Protein AF-A0A954HGF0-F1 (afdb_monomer_lite)

Secondary structure (DSSP, 8-state):
---GGG---S-S----S-HHHHHHHH--HHHHHHHHHHHTTEEEEEEEE--S-HHHHHHHHHHHHHHHHHHHTT--PPPPPSSTTS-PPS----EEEEEEEEE-TT-TTSHHHHHHHHTSSSSGGG--S-EEEEEETTTEEPPPEEGGG--HHHHHHHHHHHHSPP-TT-GGGS-SEEPP-S--HHHHTTGGG-HHHHHHTT-TT--PPPP-PPPP------------------------------------------------SSSSSSSS---

Structure (mmCIF, N/CA/C/O backbone):
data_AF-A0A954HGF0-F1
#
_entry.id   AF-A0A954HGF0-F1
#
loop_
_atom_site.group_PDB
_atom_site.id
_atom_site.type_symbol
_atom_site.label_atom_id
_atom_site.label_alt_id
_atom_site.label_comp_id
_atom_site.label_asym_id
_atom_site.label_entity_id
_atom_site.label_seq_id
_atom_site.pdbx_PDB_ins_code
_atom_site.Cartn_x
_atom_site.Cartn_y
_atom_site.Cartn_z
_atom_site.occupancy
_atom_site.B_iso_or_equiv
_atom_site.auth_seq_id
_atom_site.auth_comp_id
_atom_site.auth_asym_id
_atom_site.auth_atom_id
_atom_site.pdbx_PDB_model_num
ATOM 1 N N . GLN A 1 1 ? 4.296 -20.976 9.123 1.00 56.00 1 GLN A N 1
ATOM 2 C CA . GLN A 1 1 ? 5.127 -20.602 10.285 1.00 56.00 1 GLN A CA 1
ATOM 3 C C . GLN A 1 1 ? 6.212 -19.674 9.775 1.00 56.00 1 GLN A C 1
ATOM 5 O O . GLN A 1 1 ? 6.674 -19.898 8.659 1.00 56.00 1 GLN A O 1
ATOM 10 N N . PHE A 1 2 ? 6.559 -18.632 10.524 1.00 66.06 2 PHE A N 1
ATOM 11 C CA . PHE A 1 2 ? 7.706 -17.793 10.181 1.00 66.06 2 PHE A CA 1
ATOM 12 C C . PHE A 1 2 ? 9.022 -18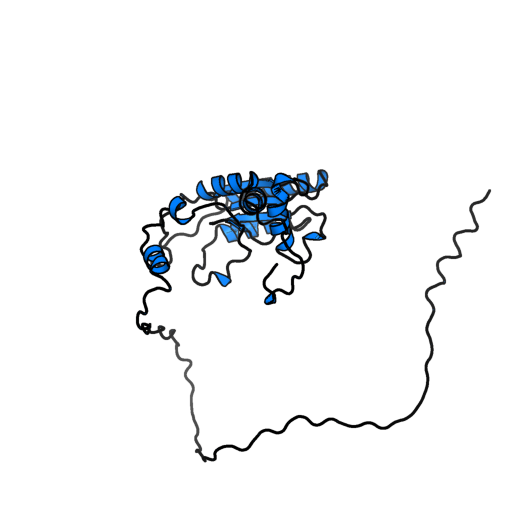.571 10.345 1.00 66.06 2 PHE A C 1
ATOM 14 O O . PHE A 1 2 ? 9.047 -19.565 11.077 1.00 66.06 2 PHE A O 1
ATOM 21 N N . PRO A 1 3 ? 10.112 -18.156 9.673 1.00 69.06 3 PRO A N 1
ATOM 22 C CA . PRO A 1 3 ? 11.444 -18.663 9.979 1.00 69.06 3 PRO A CA 1
ATOM 23 C C . PRO A 1 3 ? 11.750 -18.541 11.477 1.00 69.06 3 PRO A C 1
ATOM 25 O O . PRO A 1 3 ? 11.516 -17.491 12.068 1.00 69.06 3 PRO A O 1
ATOM 28 N N . GLU A 1 4 ? 12.310 -19.595 12.078 1.00 71.38 4 GLU A N 1
ATOM 29 C CA . GLU A 1 4 ? 12.608 -19.663 13.522 1.00 71.38 4 GLU A CA 1
ATOM 30 C C . GLU A 1 4 ? 13.475 -18.489 14.006 1.00 71.38 4 GLU A C 1
ATOM 32 O O . GLU A 1 4 ? 13.284 -17.987 15.109 1.00 71.38 4 GLU A O 1
ATOM 37 N N . ALA A 1 5 ? 14.363 -17.986 13.143 1.00 72.50 5 ALA A N 1
ATOM 38 C CA . ALA A 1 5 ? 15.218 -16.834 13.419 1.00 72.50 5 ALA A CA 1
ATOM 39 C C . ALA A 1 5 ? 14.450 -15.536 13.736 1.00 72.50 5 ALA A C 1
ATOM 41 O O . ALA A 1 5 ? 15.031 -14.633 14.331 1.00 72.50 5 ALA A O 1
ATOM 42 N N . LEU A 1 6 ? 13.174 -15.435 13.344 1.00 69.31 6 LEU A N 1
ATOM 43 C CA . LEU A 1 6 ? 12.332 -14.271 13.623 1.00 69.31 6 LEU A CA 1
ATOM 44 C C . LEU A 1 6 ? 11.617 -14.356 14.978 1.00 69.31 6 LEU A C 1
ATOM 46 O O . LEU A 1 6 ? 11.028 -13.370 15.389 1.00 69.31 6 LEU A O 1
ATOM 50 N N . GLY A 1 7 ? 11.626 -15.504 15.668 1.00 70.31 7 GLY A N 1
ATOM 51 C CA . GLY A 1 7 ? 10.976 -15.649 16.980 1.00 70.31 7 GLY A CA 1
ATOM 52 C C . GLY A 1 7 ? 9.439 -15.622 16.970 1.00 70.31 7 GLY A C 1
ATOM 53 O O . GLY A 1 7 ? 8.822 -15.734 18.025 1.00 70.31 7 GLY A O 1
ATOM 54 N N . ILE A 1 8 ? 8.801 -15.535 15.798 1.00 73.69 8 ILE A N 1
ATOM 55 C CA . ILE A 1 8 ? 7.340 -15.449 15.678 1.00 73.69 8 ILE A CA 1
ATOM 56 C C . ILE A 1 8 ? 6.718 -16.856 15.701 1.00 73.69 8 ILE A C 1
ATOM 58 O O . ILE A 1 8 ? 6.747 -17.597 14.713 1.00 73.69 8 ILE A O 1
ATOM 62 N N . GLU A 1 9 ? 6.094 -17.220 16.823 1.00 74.12 9 GLU A N 1
ATOM 63 C CA . GLU A 1 9 ? 5.490 -18.551 17.032 1.00 74.12 9 GLU A CA 1
ATOM 64 C C . GLU A 1 9 ? 4.080 -18.711 16.428 1.00 74.12 9 GLU A C 1
ATOM 66 O O . GLU A 1 9 ? 3.532 -19.816 16.375 1.00 74.12 9 GLU A O 1
ATOM 71 N N . ARG A 1 10 ? 3.466 -17.625 15.942 1.00 75.44 10 ARG A N 1
ATOM 72 C CA . ARG A 1 10 ? 2.088 -17.638 15.429 1.00 75.44 10 ARG A CA 1
ATOM 73 C C . ARG A 1 10 ? 2.031 -18.135 13.974 1.00 75.44 10 ARG A C 1
ATOM 75 O O . ARG A 1 10 ? 2.730 -17.596 13.113 1.00 75.44 10 ARG A O 1
ATOM 82 N N . PRO A 1 11 ? 1.185 -19.127 13.636 1.00 79.06 11 PRO A N 1
ATOM 83 C CA . PRO A 1 11 ? 0.960 -19.485 12.241 1.00 79.06 11 PRO A CA 1
ATOM 84 C C . PRO A 1 11 ? 0.158 -18.382 11.533 1.00 79.06 11 PRO A C 1
ATOM 86 O O . PRO A 1 11 ? -0.918 -18.019 11.993 1.00 79.06 11 PRO A O 1
ATOM 89 N N . ILE A 1 12 ? 0.656 -17.889 10.391 1.00 79.88 12 ILE A N 1
ATOM 90 C CA . ILE A 1 12 ? -0.087 -16.958 9.512 1.00 79.88 12 ILE A CA 1
ATOM 91 C C . ILE A 1 12 ? -1.344 -17.633 8.942 1.00 79.88 12 ILE A C 1
ATOM 93 O O . ILE A 1 12 ? -2.372 -16.996 8.751 1.00 79.88 12 ILE A O 1
ATOM 97 N N . TRP A 1 13 ? -1.260 -18.935 8.663 1.00 85.44 13 TRP A N 1
ATOM 98 C CA . TRP A 1 13 ? -2.362 -19.724 8.131 1.00 85.44 13 TRP A CA 1
ATOM 99 C C . TRP A 1 13 ? -2.188 -21.205 8.471 1.00 85.44 13 TRP A C 1
ATOM 101 O O . TRP A 1 13 ? -1.061 -21.701 8.576 1.00 85.44 13 TRP A O 1
ATOM 111 N N . HIS A 1 14 ? -3.309 -21.911 8.618 1.00 86.12 14 HIS A N 1
ATOM 112 C CA . HIS A 1 14 ? -3.372 -23.366 8.683 1.00 86.12 14 HIS A CA 1
ATOM 113 C C . HIS A 1 14 ? -4.658 -23.868 8.010 1.00 86.12 14 HIS A C 1
ATOM 115 O O . HIS A 1 14 ? -5.698 -23.215 8.070 1.00 86.12 14 HIS A O 1
ATOM 121 N N . GLY A 1 15 ? -4.614 -25.055 7.412 1.00 85.69 15 GLY A N 1
ATOM 122 C CA . GLY A 1 15 ? -5.763 -25.649 6.732 1.00 85.69 15 GLY A CA 1
ATOM 123 C C . GLY A 1 15 ? -5.427 -27.008 6.128 1.00 85.69 15 GLY A C 1
ATOM 124 O O . GLY A 1 15 ? -4.283 -27.462 6.199 1.00 85.69 15 GLY A O 1
ATOM 125 N N . ASN A 1 16 ? -6.430 -27.664 5.544 1.00 87.81 16 ASN A N 1
ATOM 126 C CA . ASN A 1 16 ? -6.202 -28.880 4.769 1.00 87.81 16 ASN A CA 1
ATOM 127 C C . ASN A 1 16 ? -5.397 -28.553 3.505 1.00 87.81 16 ASN A C 1
ATOM 129 O O . ASN A 1 16 ? -5.574 -27.494 2.902 1.00 87.81 16 ASN A O 1
ATOM 133 N N . LEU A 1 17 ? -4.547 -29.4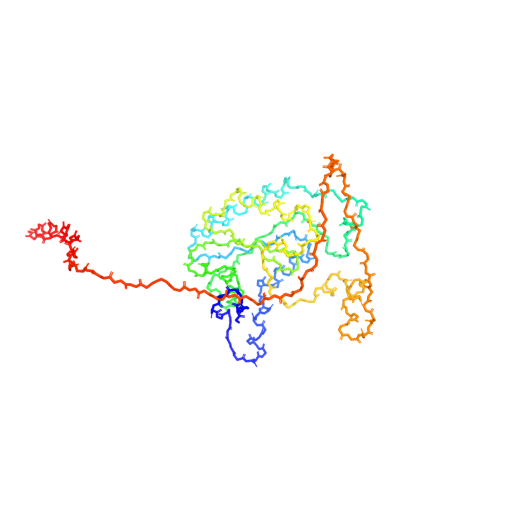89 3.083 1.00 88.88 17 LEU A N 1
ATOM 134 C CA . LEU A 1 17 ? -3.800 -29.390 1.832 1.00 88.88 17 LEU A CA 1
ATOM 135 C C . LEU A 1 17 ? -4.709 -29.755 0.645 1.00 88.88 17 LEU A C 1
ATOM 137 O O . LEU A 1 17 ? -4.600 -30.833 0.066 1.00 88.88 17 LEU A O 1
ATOM 141 N N . GLU A 1 18 ? -5.641 -28.860 0.335 1.00 91.25 18 GLU A N 1
ATOM 142 C CA . GLU A 1 18 ? -6.621 -28.973 -0.747 1.00 91.25 18 GLU A CA 1
ATOM 143 C C . GLU A 1 18 ? -6.531 -27.738 -1.659 1.00 91.25 18 GLU A C 1
ATOM 145 O O . GLU A 1 18 ? -6.069 -26.678 -1.239 1.00 91.25 18 GLU A O 1
ATOM 150 N N . GLU A 1 19 ? -6.969 -27.868 -2.913 1.00 88.25 19 GLU A N 1
ATOM 151 C CA . GLU A 1 19 ? -6.809 -26.827 -3.941 1.00 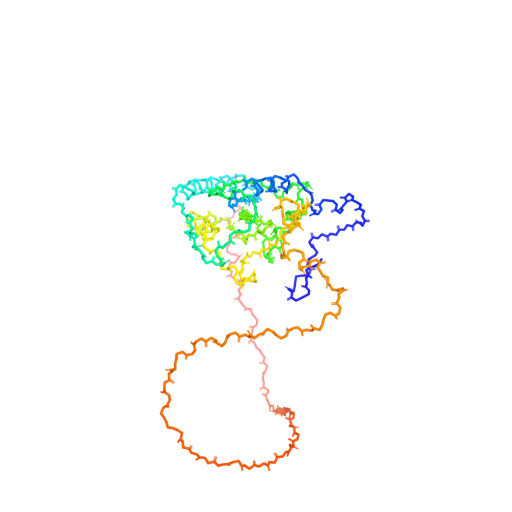88.25 19 GLU A CA 1
ATOM 152 C C . GLU A 1 19 ? -7.466 -25.494 -3.553 1.00 88.25 19 GLU A C 1
ATOM 154 O O . GLU A 1 19 ? -6.822 -24.450 -3.593 1.00 88.25 19 GLU A O 1
ATOM 159 N N . GLU A 1 20 ? -8.725 -25.529 -3.112 1.00 87.31 20 GLU A N 1
ATOM 160 C CA . GLU A 1 20 ? -9.480 -24.333 -2.718 1.00 87.31 20 GLU A CA 1
ATOM 161 C C . GLU A 1 20 ? -8.835 -23.586 -1.524 1.00 87.31 20 GLU A C 1
ATOM 163 O O . GLU A 1 20 ? -8.533 -22.397 -1.665 1.00 87.31 20 GLU A O 1
ATOM 168 N N . PRO A 1 21 ? -8.524 -24.241 -0.381 1.00 86.19 21 PRO A N 1
ATOM 169 C CA . PRO A 1 21 ? -7.792 -23.608 0.721 1.00 86.19 21 PRO A CA 1
ATOM 170 C C . PRO A 1 21 ? -6.392 -23.087 0.364 1.00 86.19 21 PRO A C 1
ATOM 172 O O . PRO A 1 21 ? -5.925 -22.141 0.993 1.00 86.19 21 PRO A O 1
ATOM 175 N N . LEU A 1 22 ? -5.703 -23.678 -0.615 1.00 87.88 22 LEU A N 1
ATOM 176 C CA . LEU A 1 22 ? -4.417 -23.154 -1.085 1.00 87.88 22 LEU A CA 1
ATOM 177 C C . LEU A 1 22 ? -4.596 -21.935 -1.989 1.00 87.88 22 LEU A C 1
ATOM 179 O O . LEU A 1 22 ? -3.821 -20.985 -1.889 1.00 87.88 22 LEU A O 1
ATOM 183 N N . ARG A 1 23 ? -5.629 -21.928 -2.839 1.00 89.94 23 ARG A N 1
ATOM 184 C CA . ARG A 1 23 ? -5.893 -20.822 -3.767 1.00 89.94 23 ARG A CA 1
ATOM 185 C C . ARG A 1 23 ? -6.102 -19.503 -3.024 1.00 89.94 23 ARG A C 1
ATOM 187 O O . ARG A 1 23 ? -5.535 -18.492 -3.424 1.00 89.94 23 ARG A O 1
ATOM 194 N N . ILE A 1 24 ? -6.825 -19.515 -1.903 1.00 88.81 24 ILE A N 1
ATOM 195 C CA . ILE A 1 24 ? -7.089 -18.303 -1.102 1.00 88.81 24 ILE A CA 1
ATOM 196 C C . ILE A 1 24 ? -5.825 -17.651 -0.511 1.00 88.81 24 ILE A C 1
ATOM 198 O O . ILE A 1 24 ? -5.864 -16.491 -0.110 1.00 88.81 24 ILE A O 1
ATOM 202 N N . LEU A 1 25 ? -4.693 -18.365 -0.443 1.00 89.44 25 LEU A N 1
ATOM 203 C CA . LEU A 1 25 ? -3.433 -17.805 0.064 1.00 89.44 25 LEU A CA 1
ATOM 204 C C . LEU A 1 25 ? -2.813 -16.794 -0.900 1.00 89.44 25 LEU A C 1
ATOM 206 O O . LEU A 1 25 ? -2.173 -15.833 -0.467 1.00 89.44 25 LEU A O 1
ATOM 210 N N . VAL A 1 26 ? -2.993 -17.029 -2.198 1.00 91.38 26 VAL A N 1
ATOM 211 C CA . VAL A 1 26 ? -2.328 -16.294 -3.283 1.00 91.38 26 VAL A CA 1
ATOM 212 C C . VAL A 1 26 ? -3.309 -15.512 -4.153 1.00 91.38 26 VAL A C 1
ATOM 214 O O . VAL A 1 26 ? -2.898 -14.593 -4.859 1.00 91.38 26 VAL A O 1
ATOM 217 N N . HIS A 1 27 ? -4.602 -15.831 -4.069 1.00 91.50 27 HIS A N 1
ATOM 218 C CA . HIS A 1 27 ? -5.653 -15.242 -4.885 1.00 91.50 27 HIS A CA 1
ATOM 219 C C . HIS A 1 27 ? -6.759 -14.641 -4.015 1.00 91.50 27 HIS A C 1
ATOM 221 O O . HIS A 1 27 ? -7.362 -15.320 -3.186 1.00 91.50 27 HIS A O 1
ATOM 227 N N . SER A 1 28 ? -7.083 -13.378 -4.281 1.00 94.31 28 SER A N 1
ATOM 228 C CA . SER A 1 28 ? -8.251 -12.675 -3.749 1.00 94.31 28 SER A CA 1
ATOM 229 C C . SER A 1 28 ? -8.614 -11.496 -4.660 1.00 94.31 28 SER A C 1
ATOM 231 O O . SER A 1 28 ? -7.833 -11.160 -5.558 1.00 94.31 28 SER A O 1
ATOM 233 N N . ASP A 1 29 ? -9.785 -10.884 -4.480 1.00 95.81 29 ASP A N 1
ATOM 234 C CA . ASP A 1 29 ? -10.193 -9.755 -5.327 1.00 95.81 29 ASP A CA 1
ATOM 235 C C . ASP A 1 29 ? -9.295 -8.538 -5.091 1.00 95.81 29 ASP A C 1
ATOM 237 O O . ASP A 1 29 ? -8.894 -7.877 -6.051 1.00 95.81 29 ASP A O 1
ATOM 241 N N . VAL A 1 30 ? -8.882 -8.300 -3.842 1.00 97.12 30 VAL A N 1
ATOM 242 C CA . VAL A 1 30 ? -7.926 -7.231 -3.522 1.00 97.12 30 VAL A CA 1
ATOM 243 C C . VAL A 1 30 ? -6.560 -7.495 -4.154 1.00 97.12 30 VAL A C 1
ATOM 245 O O . VAL A 1 30 ? -5.961 -6.571 -4.700 1.00 97.12 30 VAL A O 1
ATOM 248 N N . ARG A 1 31 ? -6.060 -8.740 -4.150 1.00 96.31 31 ARG A N 1
ATOM 249 C CA . ARG A 1 31 ? -4.790 -9.077 -4.825 1.00 96.31 31 ARG A CA 1
ATOM 250 C C . ARG A 1 31 ? -4.883 -8.926 -6.343 1.00 96.31 31 ARG A C 1
ATOM 252 O O . ARG A 1 31 ? -3.933 -8.448 -6.954 1.00 96.31 31 ARG A O 1
ATOM 259 N N . ARG A 1 32 ? -6.010 -9.296 -6.954 1.00 96.44 32 ARG A N 1
ATOM 260 C CA . ARG A 1 32 ? -6.230 -9.109 -8.397 1.00 96.44 32 ARG A CA 1
ATOM 261 C C . ARG A 1 32 ? -6.195 -7.628 -8.771 1.00 96.44 32 ARG A C 1
ATOM 263 O O . ARG A 1 32 ? -5.495 -7.257 -9.705 1.00 96.44 32 ARG A O 1
ATOM 270 N N . GLU A 1 33 ? -6.890 -6.795 -8.006 1.00 98.06 33 GLU A N 1
ATOM 271 C CA . GLU A 1 33 ? -6.916 -5.346 -8.211 1.00 98.06 33 GLU A CA 1
ATOM 272 C C . GLU A 1 33 ? -5.543 -4.700 -7.955 1.00 98.06 33 GLU A C 1
ATOM 274 O O . GLU A 1 33 ? -5.109 -3.836 -8.715 1.00 98.06 33 GLU A O 1
ATOM 279 N N . LEU A 1 34 ? -4.816 -5.146 -6.922 1.00 97.69 34 LEU A N 1
ATOM 280 C CA . LEU A 1 34 ? -3.428 -4.739 -6.685 1.00 97.69 34 LEU A CA 1
ATOM 281 C C . LEU A 1 34 ? -2.546 -5.054 -7.895 1.00 97.69 34 LEU A C 1
ATOM 283 O O . LEU A 1 34 ? -1.821 -4.180 -8.364 1.00 97.69 34 LEU A O 1
ATOM 287 N N . LEU A 1 35 ? -2.613 -6.286 -8.404 1.00 96.06 35 LEU A N 1
ATOM 288 C CA . LEU A 1 35 ? -1.831 -6.717 -9.559 1.00 96.06 35 LEU A CA 1
ATOM 289 C C . LEU A 1 35 ? -2.152 -5.871 -10.796 1.00 96.06 35 LEU A C 1
ATOM 291 O O . LEU A 1 35 ? -1.238 -5.370 -11.447 1.00 96.06 35 LEU A O 1
ATOM 295 N N . GLU A 1 36 ? -3.435 -5.665 -11.091 1.00 96.31 36 GLU A N 1
ATOM 296 C CA . GLU A 1 36 ? -3.887 -4.853 -12.224 1.00 96.31 36 GLU A CA 1
ATOM 297 C C . GLU A 1 36 ? -3.299 -3.438 -12.165 1.00 96.31 36 GLU A C 1
ATOM 299 O O . GLU A 1 36 ? -2.638 -2.997 -13.101 1.00 96.31 36 GLU A O 1
ATOM 304 N N . ARG A 1 37 ? -3.425 -2.755 -11.026 1.00 97.44 37 ARG A N 1
ATOM 305 C CA . ARG A 1 37 ? -2.925 -1.381 -10.864 1.00 97.44 37 ARG A CA 1
ATOM 306 C C . ARG A 1 37 ? -1.401 -1.270 -10.874 1.00 97.44 37 ARG A C 1
ATOM 308 O O . ARG A 1 37 ? -0.862 -0.308 -11.418 1.00 97.44 37 ARG A O 1
ATOM 315 N N . LEU A 1 38 ? -0.697 -2.238 -10.283 1.00 95.12 38 LEU A N 1
ATOM 316 C CA . LEU A 1 38 ? 0.770 -2.277 -10.304 1.00 95.12 38 LEU A CA 1
ATOM 317 C C . LEU A 1 38 ? 1.293 -2.490 -11.730 1.00 95.12 38 LEU A C 1
ATOM 319 O O . LEU A 1 38 ? 2.235 -1.825 -12.155 1.00 95.12 38 LEU A O 1
ATOM 323 N N . THR A 1 39 ? 0.662 -3.388 -12.486 1.00 93.62 39 THR A N 1
ATOM 324 C CA . THR A 1 39 ? 1.042 -3.681 -13.879 1.00 93.62 39 THR A CA 1
ATOM 325 C C . THR A 1 39 ? 0.597 -2.607 -14.870 1.00 93.62 39 THR A C 1
ATOM 327 O O . THR A 1 39 ? 1.208 -2.465 -15.924 1.00 93.62 39 THR A O 1
ATOM 330 N N . ASP A 1 40 ? -0.381 -1.778 -14.509 1.00 94.25 40 ASP A N 1
ATOM 331 C CA . ASP A 1 40 ? -0.715 -0.545 -15.230 1.00 94.25 40 ASP A CA 1
ATOM 332 C C . ASP A 1 40 ? 0.351 0.561 -15.041 1.00 94.25 40 ASP A C 1
ATOM 334 O O . ASP A 1 40 ? 0.350 1.568 -15.746 1.00 94.25 40 ASP A O 1
ATOM 338 N N . GLY A 1 41 ? 1.320 0.370 -14.140 1.00 91.12 41 GLY A N 1
ATOM 339 C CA . GLY A 1 41 ? 2.465 1.268 -13.967 1.00 91.12 41 GLY A CA 1
ATOM 340 C C . GLY A 1 41 ? 2.288 2.330 -12.883 1.00 91.12 41 GLY A C 1
ATOM 341 O O . GLY A 1 41 ? 3.039 3.307 -12.857 1.00 91.12 41 GLY A O 1
ATOM 342 N N . GLN A 1 42 ? 1.323 2.165 -11.975 1.00 94.81 42 GLN A N 1
ATOM 343 C CA . GLN A 1 42 ? 1.223 3.024 -10.793 1.00 94.81 42 GLN A CA 1
ATOM 344 C C . GLN A 1 42 ? 2.454 2.846 -9.895 1.00 94.81 42 GLN A C 1
ATOM 346 O O . GLN A 1 42 ? 2.930 1.728 -9.692 1.00 94.81 42 GLN A O 1
ATOM 351 N N . THR A 1 43 ? 2.951 3.942 -9.315 1.00 93.44 43 THR A N 1
ATOM 352 C CA . THR A 1 43 ? 4.126 3.902 -8.425 1.00 93.44 43 THR A CA 1
ATOM 353 C C . THR A 1 43 ? 3.839 3.073 -7.175 1.00 93.44 43 THR A C 1
ATOM 355 O O . THR A 1 43 ? 4.677 2.279 -6.746 1.00 93.44 43 THR A O 1
ATOM 358 N N . ALA A 1 44 ? 2.651 3.243 -6.590 1.00 96.44 44 ALA A N 1
ATOM 359 C CA . ALA A 1 44 ? 2.205 2.437 -5.461 1.00 96.44 44 ALA A CA 1
ATOM 360 C C . ALA A 1 44 ? 0.682 2.426 -5.321 1.00 96.44 44 ALA A C 1
ATOM 362 O O . ALA A 1 44 ? 0.003 3.428 -5.546 1.00 96.44 44 ALA A O 1
ATOM 363 N N . VAL A 1 45 ? 0.160 1.302 -4.843 1.00 98.44 45 VAL A N 1
ATOM 364 C CA . VAL A 1 45 ? -1.227 1.158 -4.407 1.00 98.44 45 VAL A CA 1
ATOM 365 C C . VAL A 1 45 ? -1.248 1.115 -2.884 1.00 98.44 45 VAL A C 1
ATOM 367 O O . VAL A 1 45 ? -0.600 0.276 -2.265 1.00 98.44 45 VAL A O 1
ATOM 370 N N . TRP A 1 46 ? -1.982 2.028 -2.265 1.00 98.69 46 TRP A N 1
ATOM 371 C CA . TRP A 1 46 ? -2.043 2.206 -0.821 1.00 98.69 46 TRP A CA 1
ATOM 372 C C . TRP A 1 46 ? -3.236 1.434 -0.263 1.00 98.69 46 TRP A C 1
ATOM 374 O O . TRP A 1 46 ? -4.391 1.826 -0.438 1.00 98.69 46 TRP A O 1
ATOM 384 N N . VAL A 1 47 ? -2.961 0.313 0.398 1.00 98.81 47 VAL A N 1
ATOM 385 C CA . VAL A 1 47 ? -3.988 -0.520 1.029 1.00 98.81 47 VAL A CA 1
ATOM 386 C C . VAL A 1 47 ? -4.313 0.054 2.403 1.00 98.81 47 VAL A C 1
ATOM 388 O O . VAL A 1 47 ? -3.488 -0.013 3.311 1.00 98.81 47 VAL A O 1
ATOM 391 N N . LEU A 1 48 ? -5.515 0.605 2.559 1.00 98.81 48 LEU A N 1
ATOM 392 C CA . LEU A 1 48 ? -6.083 1.011 3.841 1.00 98.81 48 LEU A CA 1
ATOM 393 C C . LEU A 1 48 ? -6.817 -0.186 4.455 1.00 98.81 48 LEU A C 1
ATOM 395 O O . LEU A 1 48 ? -7.945 -0.491 4.067 1.00 98.81 48 LEU A O 1
ATOM 399 N N . LEU A 1 49 ? -6.175 -0.856 5.408 1.00 98.81 49 LEU A N 1
ATOM 400 C CA . LEU A 1 49 ? -6.805 -1.844 6.275 1.00 98.81 49 LEU A CA 1
ATOM 401 C C . LEU A 1 49 ? -7.615 -1.120 7.353 1.00 98.81 49 LEU A C 1
ATOM 403 O O . LEU A 1 49 ? -7.067 -0.438 8.221 1.00 98.81 49 LEU A O 1
ATOM 407 N N . GLU A 1 50 ? -8.925 -1.293 7.291 1.00 98.62 50 GLU A N 1
ATOM 408 C CA . GLU A 1 50 ? -9.884 -0.655 8.185 1.00 98.62 50 GLU A CA 1
ATOM 409 C C . GLU A 1 50 ? -9.785 -1.202 9.619 1.00 98.62 50 GLU A C 1
ATOM 411 O O . GLU A 1 50 ? -9.434 -2.360 9.865 1.00 98.62 50 GLU A O 1
ATOM 416 N N . SER A 1 51 ? -10.092 -0.354 10.591 1.00 97.81 51 SER A N 1
ATOM 417 C CA . SER A 1 51 ? -10.143 -0.690 12.017 1.00 97.81 51 SER A CA 1
ATOM 418 C C . SER A 1 51 ? -11.466 -1.337 12.422 1.00 97.81 51 SER A C 1
ATOM 420 O O . SER A 1 51 ? -11.514 -2.074 13.407 1.00 97.81 51 SER A O 1
ATOM 422 N N . GLY A 1 52 ? -12.539 -1.066 11.669 1.00 96.44 52 GLY A N 1
ATOM 423 C CA . GLY A 1 52 ? -13.915 -1.372 12.062 1.00 96.44 52 GLY A CA 1
ATOM 424 C C . GLY A 1 52 ? -14.613 -0.206 12.775 1.00 96.44 52 GLY A C 1
ATOM 425 O O . GLY A 1 52 ? -15.818 -0.285 13.025 1.00 96.44 52 GLY A O 1
ATOM 426 N N . ASP A 1 53 ? -13.899 0.886 13.067 1.00 98.25 53 ASP A N 1
ATOM 427 C CA . ASP A 1 53 ? -14.474 2.171 13.461 1.00 98.25 53 ASP A CA 1
ATOM 428 C C . ASP A 1 53 ? -14.584 3.083 12.234 1.00 98.25 53 ASP A C 1
ATOM 430 O O . ASP A 1 53 ? -13.618 3.705 11.792 1.00 98.25 53 ASP A O 1
ATOM 434 N N . ALA A 1 54 ? -15.807 3.214 11.718 1.00 97.94 54 ALA A N 1
ATOM 435 C CA . ALA A 1 54 ? -16.083 3.988 10.513 1.00 97.94 54 ALA A CA 1
ATOM 436 C C . ALA A 1 54 ? -15.627 5.457 10.597 1.00 97.94 54 ALA A C 1
ATOM 438 O O . ALA A 1 54 ? -15.295 6.043 9.569 1.00 97.94 54 ALA A O 1
ATOM 439 N N . ALA A 1 55 ? -15.616 6.073 11.785 1.00 98.38 55 ALA A N 1
ATOM 440 C CA . ALA A 1 55 ? -15.181 7.460 11.922 1.00 98.38 55 ALA A CA 1
ATOM 441 C C . ALA A 1 55 ? -13.658 7.583 11.795 1.00 98.38 55 ALA A C 1
ATOM 443 O O . ALA A 1 55 ? -13.170 8.513 11.152 1.00 98.38 55 ALA A O 1
ATOM 444 N N . GLN A 1 56 ? -12.915 6.639 12.375 1.00 98.38 56 GLN A N 1
ATOM 445 C CA . GLN A 1 56 ? -11.457 6.591 12.252 1.00 98.38 56 GLN A CA 1
ATOM 446 C C . GLN A 1 56 ? -11.031 6.216 10.832 1.00 98.38 56 GLN A C 1
ATOM 448 O O . GLN A 1 56 ? -10.151 6.862 10.264 1.00 98.38 56 GLN A O 1
ATOM 453 N N . ASP A 1 57 ? -11.702 5.232 10.235 1.00 98.69 57 ASP A N 1
ATOM 454 C CA . ASP A 1 57 ? -11.407 4.751 8.885 1.00 98.69 57 ASP A CA 1
ATOM 455 C C . ASP A 1 57 ? -11.637 5.847 7.836 1.00 98.69 57 ASP A C 1
ATOM 457 O O . ASP A 1 57 ? -10.815 6.041 6.940 1.00 98.69 57 ASP A O 1
ATOM 461 N N . GLU A 1 58 ? -12.711 6.630 7.975 1.00 98.69 58 GLU A N 1
ATOM 462 C CA . GLU A 1 58 ? -13.002 7.727 7.049 1.00 98.69 58 GLU A CA 1
ATOM 463 C C . GLU A 1 58 ? -12.064 8.928 7.249 1.00 98.69 58 GLU A C 1
ATOM 465 O O . GLU A 1 58 ? -11.662 9.578 6.280 1.00 98.69 58 GLU A O 1
ATOM 470 N N . ALA A 1 59 ? -11.651 9.206 8.491 1.00 98.62 59 ALA A N 1
ATOM 471 C CA . ALA A 1 59 ? -10.641 10.225 8.770 1.00 98.62 59 ALA A CA 1
ATOM 472 C C . ALA A 1 59 ? -9.270 9.842 8.177 1.00 98.62 59 ALA A C 1
ATOM 474 O O . ALA A 1 59 ? -8.598 10.685 7.571 1.00 98.62 59 ALA A O 1
ATOM 475 N N . ALA A 1 60 ? -8.879 8.570 8.298 1.00 98.81 60 ALA A N 1
ATOM 476 C CA . ALA A 1 60 ? -7.669 8.032 7.684 1.00 98.81 60 ALA A CA 1
ATOM 477 C C . ALA A 1 60 ? -7.738 8.104 6.153 1.00 98.81 60 ALA A C 1
ATOM 479 O O . ALA A 1 60 ? -6.801 8.595 5.524 1.00 98.81 60 ALA A O 1
ATOM 480 N N . LEU A 1 61 ? -8.861 7.689 5.556 1.00 98.81 61 LEU A N 1
ATOM 481 C CA . LEU A 1 61 ? -9.070 7.757 4.111 1.00 98.81 61 LEU A CA 1
ATOM 482 C C . LEU A 1 61 ? -9.001 9.191 3.584 1.00 98.81 61 LEU A C 1
ATOM 484 O O . LEU A 1 61 ? -8.361 9.425 2.561 1.00 98.81 61 LEU A O 1
ATOM 488 N N . THR A 1 62 ? -9.633 10.142 4.274 1.00 98.81 62 THR A N 1
ATOM 489 C CA . THR A 1 62 ? -9.608 11.562 3.888 1.00 98.81 62 THR A CA 1
ATOM 490 C C . THR A 1 62 ? -8.175 12.087 3.894 1.00 98.81 62 THR A C 1
ATOM 492 O O . THR A 1 62 ? -7.701 12.593 2.881 1.00 98.81 62 THR A O 1
ATOM 495 N N . THR A 1 63 ? -7.450 11.878 4.998 1.00 98.81 63 THR A N 1
ATOM 496 C CA . THR A 1 63 ? -6.048 12.308 5.134 1.00 98.81 63 THR A CA 1
ATOM 497 C C . THR A 1 63 ? -5.162 11.694 4.052 1.00 98.81 63 THR A C 1
ATOM 499 O O . THR A 1 63 ? -4.351 12.389 3.442 1.00 98.81 63 THR A O 1
ATOM 502 N N . LEU A 1 64 ? -5.336 10.395 3.794 1.00 98.81 64 LEU A N 1
ATOM 503 C CA . LEU A 1 64 ? -4.598 9.671 2.767 1.00 98.81 64 LEU A CA 1
ATOM 504 C C . LEU A 1 64 ? -4.898 10.209 1.366 1.00 98.81 64 LEU A C 1
ATOM 506 O O . LEU A 1 64 ? -3.979 10.458 0.595 1.00 98.81 64 LEU A O 1
ATOM 510 N N . THR A 1 65 ? -6.173 10.420 1.049 1.00 98.75 65 THR A N 1
ATOM 511 C CA . THR A 1 65 ? -6.615 10.906 -0.265 1.00 98.75 65 THR A CA 1
ATOM 512 C C . THR A 1 65 ? -6.081 12.306 -0.545 1.00 98.75 65 THR A C 1
ATOM 514 O O . THR A 1 65 ? -5.492 12.537 -1.602 1.00 98.75 65 THR A O 1
ATOM 517 N N . ASP A 1 66 ? -6.249 13.223 0.408 1.00 98.44 66 ASP A N 1
ATOM 518 C CA . ASP A 1 66 ? -5.840 14.618 0.256 1.00 98.44 66 ASP A CA 1
ATOM 519 C C . ASP A 1 66 ? -4.321 14.734 0.083 1.00 98.44 66 ASP A C 1
ATOM 521 O O . ASP A 1 66 ? -3.845 15.437 -0.815 1.00 98.44 66 ASP A O 1
ATOM 525 N N . GLU A 1 67 ? -3.546 14.009 0.898 1.00 98.44 67 GLU A N 1
ATOM 526 C CA . GLU A 1 67 ? -2.088 14.089 0.832 1.00 98.44 67 GLU A CA 1
ATOM 527 C C . GLU A 1 67 ? -1.517 13.391 -0.406 1.00 98.44 67 GLU A C 1
ATOM 529 O O . GLU A 1 67 ? -0.590 13.927 -1.014 1.00 98.44 67 GLU A O 1
ATOM 534 N N . LEU A 1 68 ? -2.057 12.239 -0.827 1.00 98.25 68 LEU A N 1
ATOM 535 C CA . LEU A 1 68 ? -1.604 11.581 -2.059 1.00 98.25 68 LEU A CA 1
ATOM 536 C C . LEU A 1 68 ? -1.879 12.453 -3.286 1.00 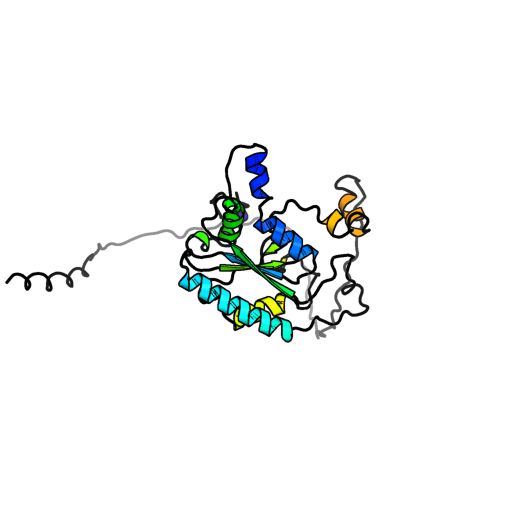98.25 68 LEU A C 1
ATOM 538 O O . LEU A 1 68 ? -1.002 12.585 -4.140 1.00 98.25 68 LEU A O 1
ATOM 542 N N . LEU A 1 69 ? -3.039 13.117 -3.343 1.00 97.50 69 LEU A N 1
ATOM 543 C CA . LEU A 1 69 ? -3.361 14.052 -4.421 1.00 97.50 69 LEU A CA 1
ATOM 544 C C . LEU A 1 69 ? -2.387 15.240 -4.449 1.00 97.50 69 LEU A C 1
ATOM 546 O O . LEU A 1 69 ? -1.869 15.593 -5.511 1.00 97.50 69 LEU A O 1
ATOM 550 N N . ALA A 1 70 ? -2.110 15.843 -3.290 1.00 96.75 70 ALA A N 1
ATOM 551 C CA . ALA A 1 70 ? -1.168 16.957 -3.177 1.00 96.75 70 ALA A CA 1
ATOM 552 C C . ALA A 1 70 ? 0.272 16.536 -3.520 1.00 96.75 70 ALA A C 1
ATOM 554 O O . ALA A 1 70 ? 0.995 17.250 -4.219 1.00 96.75 70 ALA A O 1
ATOM 555 N N . THR A 1 71 ? 0.684 15.360 -3.054 1.00 95.12 71 THR A N 1
ATOM 556 C CA . THR A 1 71 ? 2.035 14.832 -3.245 1.00 95.12 71 THR A CA 1
ATOM 557 C C . THR A 1 71 ? 2.278 14.429 -4.701 1.00 95.12 71 THR A C 1
ATOM 559 O O . THR A 1 71 ? 3.301 14.815 -5.263 1.00 95.12 71 THR A O 1
ATOM 562 N N . GLN A 1 72 ? 1.321 13.775 -5.369 1.00 94.62 72 GLN A N 1
ATOM 563 C CA . GLN A 1 72 ? 1.410 13.459 -6.806 1.00 94.62 72 GLN A CA 1
ATOM 564 C C . GLN A 1 72 ? 1.635 14.688 -7.682 1.00 94.62 72 GLN A C 1
ATOM 566 O O . GLN A 1 72 ? 2.349 14.608 -8.674 1.00 94.62 72 GLN A O 1
ATOM 571 N N . ALA A 1 73 ? 1.040 15.828 -7.326 1.00 94.19 73 ALA A N 1
ATOM 572 C CA . ALA A 1 73 ? 1.167 17.055 -8.105 1.00 94.19 73 ALA A CA 1
ATOM 573 C C . ALA A 1 73 ? 2.550 17.722 -7.993 1.00 94.19 73 ALA A C 1
ATOM 575 O O . ALA A 1 73 ? 2.836 18.649 -8.748 1.00 94.19 73 ALA A O 1
ATOM 576 N N . THR A 1 74 ? 3.375 17.306 -7.027 1.00 92.94 74 THR A N 1
ATOM 577 C CA . THR A 1 74 ? 4.653 17.965 -6.706 1.00 92.94 74 THR A CA 1
ATOM 578 C C . THR A 1 74 ? 5.862 17.041 -6.750 1.00 92.94 74 THR A C 1
ATOM 580 O O . THR A 1 74 ? 6.985 17.538 -6.768 1.00 92.94 74 THR A O 1
ATOM 583 N N . LEU A 1 75 ? 5.658 15.722 -6.749 1.00 92.44 75 LEU A N 1
ATOM 584 C CA . LEU A 1 75 ? 6.738 14.758 -6.909 1.00 92.44 75 LEU A CA 1
ATOM 585 C C . LEU A 1 75 ? 7.295 14.798 -8.330 1.00 92.44 75 LEU A C 1
ATOM 587 O O . LEU A 1 75 ? 6.553 14.834 -9.309 1.00 92.44 75 LEU A O 1
ATOM 591 N N . GLU A 1 76 ? 8.615 14.712 -8.417 1.00 87.19 76 GLU A N 1
ATOM 592 C CA . GLU A 1 76 ? 9.354 14.579 -9.664 1.00 87.19 76 GLU A CA 1
ATOM 593 C C . GLU A 1 76 ? 10.162 13.285 -9.606 1.00 87.19 76 GLU A C 1
ATOM 595 O O . GLU A 1 76 ? 10.703 12.927 -8.555 1.00 87.19 76 GLU A O 1
ATOM 600 N N . LEU A 1 77 ? 10.216 12.570 -10.730 1.00 84.75 77 LEU A N 1
ATOM 601 C CA . LEU A 1 77 ? 11.070 11.396 -10.838 1.00 84.75 77 LEU A CA 1
ATOM 602 C C . LEU A 1 77 ? 12.537 11.840 -10.916 1.00 84.75 77 LEU A C 1
ATOM 604 O O . LEU A 1 77 ? 12.828 12.872 -11.528 1.00 84.75 77 LEU A O 1
ATOM 608 N N . PRO A 1 78 ? 13.466 11.058 -10.347 1.00 81.19 78 PRO A N 1
ATOM 609 C CA . PRO A 1 78 ? 14.887 11.243 -10.583 1.00 81.19 78 PRO A CA 1
ATOM 610 C C . PRO A 1 78 ? 15.202 11.226 -12.082 1.00 81.19 78 PRO A C 1
ATOM 612 O O . PRO A 1 78 ? 14.621 10.447 -12.840 1.00 81.19 78 PRO A O 1
ATOM 615 N N . GLU A 1 79 ? 16.147 12.062 -12.504 1.00 81.94 79 GLU A N 1
ATOM 616 C CA . GLU A 1 79 ? 16.682 11.992 -13.861 1.00 81.94 79 GLU A CA 1
ATOM 617 C C . GLU A 1 79 ? 17.465 10.685 -14.035 1.00 81.94 79 GLU A C 1
ATOM 619 O O . GLU A 1 79 ? 18.341 10.370 -13.230 1.00 81.94 79 GLU A O 1
ATOM 624 N N . LEU A 1 80 ? 17.155 9.935 -15.093 1.00 80.12 80 LEU A N 1
ATOM 625 C CA . LEU A 1 80 ? 17.951 8.779 -15.494 1.00 80.12 80 LEU A CA 1
ATOM 626 C C . LEU A 1 80 ? 19.197 9.272 -16.229 1.00 80.12 80 LEU A C 1
ATOM 628 O O . LEU A 1 80 ? 19.089 10.095 -17.144 1.00 80.12 80 LEU A O 1
ATOM 632 N N . THR A 1 81 ? 20.370 8.769 -15.854 1.00 81.62 81 THR A N 1
ATOM 633 C CA . THR A 1 81 ? 21.609 9.032 -16.593 1.00 81.62 81 THR A CA 1
ATOM 634 C C . THR A 1 81 ? 21.884 7.931 -17.621 1.00 81.62 81 THR A C 1
ATOM 636 O O . THR A 1 81 ? 21.239 6.887 -17.632 1.00 81.62 81 THR A O 1
ATOM 639 N N . ASP A 1 82 ? 22.886 8.135 -18.480 1.00 83.50 82 ASP A N 1
ATOM 640 C CA . ASP A 1 82 ? 23.367 7.097 -19.406 1.00 83.50 82 ASP A CA 1
ATOM 641 C C . ASP A 1 82 ? 24.192 5.994 -18.698 1.00 83.50 82 ASP A C 1
ATOM 643 O O . ASP A 1 82 ? 24.789 5.134 -19.357 1.00 83.50 82 ASP A O 1
ATOM 647 N N . SER A 1 83 ? 24.295 6.028 -17.362 1.00 80.75 83 SER A N 1
ATOM 648 C CA . SER A 1 83 ? 25.002 5.004 -16.596 1.00 80.75 83 SER A CA 1
ATOM 649 C C . SER A 1 83 ? 24.279 3.655 -16.713 1.00 80.75 83 SER A C 1
ATOM 651 O O . SER A 1 83 ? 23.054 3.607 -16.607 1.00 80.75 83 SER A O 1
ATOM 653 N N . PRO A 1 84 ? 25.000 2.524 -16.865 1.00 76.38 84 PRO A N 1
ATOM 654 C CA . PRO A 1 84 ? 24.383 1.197 -16.863 1.00 76.38 84 PRO A CA 1
ATOM 655 C C . PRO A 1 84 ? 23.550 0.891 -15.611 1.00 76.38 84 PRO A C 1
ATOM 657 O O . PRO A 1 84 ? 22.694 0.016 -15.661 1.00 76.38 84 PRO A O 1
ATOM 660 N N . GLU A 1 85 ? 23.805 1.578 -14.495 1.00 71.75 85 GLU A N 1
ATOM 661 C CA . GLU A 1 85 ? 23.050 1.416 -13.245 1.00 71.75 85 GLU A CA 1
ATOM 662 C C . GLU A 1 85 ? 21.664 2.079 -13.265 1.00 71.75 85 GLU A C 1
ATOM 664 O O . GLU A 1 85 ? 20.783 1.649 -12.524 1.00 71.75 85 GLU A O 1
ATOM 669 N N . ASP A 1 86 ? 21.461 3.054 -14.156 1.00 73.81 86 ASP A N 1
ATOM 670 C CA . ASP A 1 86 ? 20.184 3.741 -14.382 1.00 73.81 86 ASP A CA 1
ATOM 671 C C . ASP A 1 86 ? 19.410 3.143 -15.571 1.00 73.81 86 ASP A C 1
ATOM 673 O O . ASP A 1 86 ? 18.307 3.588 -15.903 1.00 73.81 86 ASP A O 1
ATOM 677 N N . ALA A 1 87 ? 19.969 2.118 -16.227 1.00 74.94 87 ALA A N 1
ATOM 678 C CA . ALA A 1 87 ? 19.311 1.425 -17.323 1.00 74.94 87 ALA A CA 1
ATOM 679 C C . ALA A 1 87 ? 18.092 0.651 -16.802 1.00 74.94 87 ALA A C 1
ATOM 681 O O . ALA A 1 87 ? 18.212 -0.348 -16.091 1.00 74.94 87 ALA A O 1
ATOM 682 N N . LEU A 1 88 ? 16.901 1.106 -17.185 1.00 74.38 88 LEU A N 1
ATOM 683 C CA . LEU A 1 88 ? 15.660 0.412 -16.870 1.00 74.38 88 LEU A CA 1
ATOM 684 C C . LEU A 1 88 ? 15.499 -0.818 -17.770 1.00 74.38 88 LEU A C 1
ATOM 686 O O . LEU A 1 88 ? 15.687 -0.746 -18.985 1.00 74.38 88 LEU A O 1
ATOM 690 N N . LEU A 1 89 ? 15.131 -1.945 -17.161 1.00 74.62 89 LEU A N 1
ATOM 691 C CA . LEU A 1 89 ? 14.675 -3.126 -17.890 1.00 74.62 89 LEU A CA 1
ATOM 692 C C . LEU A 1 89 ? 13.282 -2.875 -18.484 1.00 74.62 89 LEU A C 1
ATOM 694 O O . LEU A 1 89 ? 12.563 -1.974 -18.046 1.00 74.62 89 LEU A O 1
ATOM 698 N N . ASP A 1 90 ? 12.892 -3.715 -19.445 1.00 76.00 90 ASP A N 1
ATOM 699 C CA . ASP A 1 90 ? 11.525 -3.732 -19.970 1.00 76.00 90 ASP A CA 1
ATOM 700 C C . ASP A 1 90 ? 10.507 -3.873 -18.825 1.00 76.00 90 ASP A C 1
ATOM 702 O O . ASP A 1 90 ? 10.790 -4.462 -17.783 1.00 76.00 90 ASP A O 1
ATOM 706 N N . GLY A 1 91 ? 9.319 -3.303 -18.971 1.00 77.69 91 GLY A N 1
ATOM 707 C CA . GLY A 1 91 ? 8.338 -3.312 -17.894 1.00 77.69 91 GLY A CA 1
ATOM 708 C C . GLY A 1 91 ? 7.160 -2.388 -18.165 1.00 77.69 91 GLY A C 1
ATOM 709 O O . GLY A 1 91 ? 7.044 -1.829 -19.261 1.00 77.69 91 GLY A O 1
ATOM 710 N N . PRO A 1 92 ? 6.264 -2.225 -17.179 1.00 81.31 92 PRO A N 1
ATOM 711 C CA . PRO A 1 92 ? 5.147 -1.309 -17.306 1.00 81.31 92 PRO A CA 1
ATOM 712 C C . PRO A 1 92 ? 5.648 0.130 -17.437 1.00 81.31 92 PRO A C 1
ATOM 714 O O . PRO A 1 92 ? 6.700 0.497 -16.912 1.00 81.31 92 PRO A O 1
ATOM 717 N N . ASN A 1 93 ? 4.865 0.963 -18.118 1.00 85.12 93 ASN A N 1
ATOM 718 C CA . ASN A 1 93 ? 5.161 2.384 -18.239 1.00 85.12 93 ASN A CA 1
ATOM 719 C C . ASN A 1 93 ? 4.888 3.084 -16.899 1.00 85.12 93 ASN A C 1
ATOM 721 O O . ASN A 1 93 ? 3.757 3.489 -16.622 1.00 85.12 93 ASN A O 1
ATOM 725 N N . LEU A 1 94 ? 5.921 3.165 -16.059 1.00 86.44 94 LEU A N 1
ATOM 726 C CA . LEU A 1 94 ? 5.822 3.717 -14.714 1.00 86.44 94 LEU A CA 1
ATOM 727 C C . LEU A 1 94 ? 5.459 5.203 -14.740 1.00 86.44 94 LEU A C 1
ATOM 729 O O . LEU A 1 94 ? 6.001 5.989 -15.518 1.00 86.44 94 LEU A O 1
ATOM 733 N N . ARG A 1 95 ? 4.563 5.598 -13.838 1.00 90.25 95 ARG A N 1
ATOM 734 C CA . ARG A 1 95 ? 4.135 6.987 -13.655 1.00 90.25 95 ARG A CA 1
ATOM 735 C C . ARG A 1 95 ? 3.881 7.293 -12.187 1.00 90.25 95 ARG A C 1
ATOM 737 O O . ARG A 1 95 ? 3.500 6.407 -11.418 1.00 90.25 95 ARG A O 1
ATOM 744 N N . ILE A 1 96 ? 4.077 8.560 -11.811 1.00 92.69 96 ILE A N 1
ATOM 745 C CA . ILE A 1 96 ? 3.752 9.062 -10.470 1.00 92.69 96 ILE A CA 1
ATOM 746 C C . ILE A 1 96 ? 2.232 9.101 -10.336 1.00 92.69 96 ILE A C 1
ATOM 748 O O . ILE A 1 96 ? 1.563 10.094 -10.613 1.00 92.69 96 ILE A O 1
ATOM 752 N N . GLU A 1 97 ? 1.694 7.965 -9.934 1.00 96.12 97 GLU A N 1
ATOM 753 C CA . GLU A 1 97 ? 0.289 7.760 -9.654 1.00 96.12 97 GLU A CA 1
ATOM 754 C C . GLU A 1 97 ? 0.187 6.848 -8.441 1.00 96.12 97 GLU A C 1
ATOM 756 O O . GLU A 1 97 ? 0.840 5.800 -8.376 1.00 96.12 97 GLU A O 1
ATOM 761 N N . PHE A 1 98 ? -0.628 7.273 -7.482 1.00 97.44 98 PHE A N 1
ATOM 762 C CA . PHE A 1 98 ? -1.011 6.486 -6.332 1.00 97.44 98 PHE A CA 1
ATOM 763 C C . PHE A 1 98 ? -2.516 6.279 -6.355 1.00 97.44 98 PHE A C 1
ATOM 765 O O . PHE A 1 98 ? -3.296 7.170 -6.691 1.00 97.44 98 PHE A O 1
ATOM 772 N N . SER A 1 99 ? -2.937 5.092 -5.949 1.00 98.25 99 SER A N 1
ATOM 773 C CA . SER A 1 99 ? -4.346 4.796 -5.737 1.00 98.25 99 SER A CA 1
ATOM 774 C C . SER A 1 99 ? -4.552 4.175 -4.370 1.00 98.25 99 SER A C 1
ATOM 776 O O . SER A 1 99 ? -3.610 3.689 -3.749 1.00 98.25 99 SER A O 1
ATOM 778 N N . ILE A 1 100 ? -5.794 4.198 -3.894 1.00 98.75 100 ILE A N 1
ATOM 779 C CA . ILE A 1 100 ? -6.162 3.638 -2.596 1.00 98.75 100 ILE A CA 1
ATOM 780 C C . ILE A 1 100 ? -7.032 2.401 -2.819 1.00 98.75 100 ILE A C 1
ATOM 782 O O . ILE A 1 100 ? -7.915 2.392 -3.686 1.00 98.75 100 ILE A O 1
ATOM 786 N N . LEU A 1 101 ? -6.787 1.361 -2.026 1.00 98.56 101 LEU A N 1
ATOM 787 C CA . LEU A 1 101 ? -7.662 0.202 -1.882 1.00 98.56 101 LEU A CA 1
ATOM 788 C C . LEU A 1 101 ? -8.094 0.075 -0.429 1.00 98.56 101 LEU A C 1
ATOM 790 O O . LEU A 1 101 ? -7.258 -0.049 0.459 1.00 98.56 101 LEU A O 1
ATOM 794 N N . ARG A 1 102 ? -9.405 0.099 -0.188 1.00 98.44 102 ARG A N 1
ATOM 795 C CA . ARG A 1 102 ? -9.965 -0.164 1.139 1.00 98.44 102 ARG A CA 1
ATOM 796 C C . ARG A 1 102 ? -10.060 -1.672 1.340 1.00 98.44 102 ARG A C 1
ATOM 798 O O . ARG A 1 102 ? -10.578 -2.374 0.474 1.00 98.44 102 ARG A O 1
ATOM 805 N N . LEU A 1 103 ? -9.580 -2.147 2.479 1.00 98.56 103 LEU A N 1
ATOM 806 C CA . LEU A 1 103 ? -9.627 -3.541 2.889 1.00 98.56 103 LEU A CA 1
ATOM 807 C C . LEU A 1 103 ? -10.291 -3.622 4.260 1.00 98.56 103 LEU A C 1
ATOM 809 O O . LEU A 1 103 ? -9.764 -3.133 5.257 1.00 98.56 103 LEU A O 1
ATOM 813 N N . ARG A 1 104 ? -11.452 -4.266 4.315 1.00 97.94 104 ARG A N 1
ATOM 814 C CA . ARG A 1 104 ? -12.161 -4.508 5.568 1.00 97.94 104 ARG A CA 1
ATOM 815 C C . ARG A 1 104 ? -11.464 -5.593 6.374 1.00 97.94 104 ARG A C 1
ATOM 817 O O . ARG A 1 104 ? -11.265 -6.699 5.883 1.00 97.94 104 ARG A O 1
ATOM 824 N N . ARG A 1 105 ? -11.163 -5.315 7.642 1.00 95.94 105 ARG A N 1
ATOM 825 C CA . ARG A 1 105 ? -10.506 -6.271 8.553 1.00 95.94 105 ARG A CA 1
ATOM 826 C C . ARG A 1 105 ? -11.324 -7.537 8.823 1.00 95.94 105 ARG A C 1
ATOM 828 O O . ARG A 1 105 ? -10.757 -8.578 9.142 1.00 95.94 105 ARG A O 1
ATOM 835 N N . ASP A 1 106 ? -12.642 -7.460 8.677 1.00 95.62 106 ASP A N 1
ATOM 836 C CA . ASP A 1 106 ? -13.567 -8.577 8.865 1.00 95.62 106 ASP A CA 1
ATOM 837 C C . ASP A 1 106 ? -13.999 -9.251 7.550 1.00 95.62 106 ASP A C 1
ATOM 839 O O . ASP A 1 106 ? -14.901 -10.090 7.575 1.00 95.62 106 ASP A O 1
ATOM 843 N N . ASP A 1 107 ? -13.383 -8.915 6.409 1.00 97.00 107 ASP A N 1
ATOM 844 C CA . ASP A 1 107 ? -13.751 -9.511 5.123 1.00 97.00 107 ASP A CA 1
ATOM 845 C C . ASP A 1 107 ? -13.353 -10.998 5.079 1.00 97.00 107 ASP A C 1
ATOM 847 O O . ASP A 1 107 ? -12.157 -11.316 5.106 1.00 97.00 107 ASP A O 1
ATOM 851 N N . PRO A 1 108 ? -14.318 -11.937 5.006 1.00 93.94 108 PRO A N 1
ATOM 852 C CA . PRO A 1 108 ? -14.019 -13.363 5.012 1.00 93.94 108 PRO A CA 1
ATOM 853 C C . PRO A 1 108 ? -13.233 -13.824 3.777 1.00 93.94 108 PRO A C 1
ATOM 855 O O . PRO A 1 108 ? -12.514 -14.819 3.871 1.00 93.94 108 PRO A O 1
ATOM 858 N N . ALA A 1 109 ? -13.346 -13.133 2.638 1.00 93.56 109 ALA A N 1
ATOM 859 C CA . ALA A 1 109 ? -12.637 -13.493 1.409 1.00 93.56 109 ALA A CA 1
ATOM 860 C C . ALA A 1 109 ? -11.151 -13.103 1.452 1.00 93.56 109 ALA A C 1
ATOM 862 O O . ALA A 1 109 ? -10.335 -13.689 0.745 1.00 93.56 109 ALA A O 1
ATOM 863 N N . GLU A 1 110 ? -10.790 -12.152 2.315 1.00 96.00 110 GLU A N 1
ATOM 864 C CA . GLU A 1 110 ? -9.460 -11.538 2.351 1.00 96.00 110 GLU A CA 1
ATOM 865 C C . GLU A 1 110 ? -8.643 -11.939 3.592 1.00 96.00 110 GLU A C 1
ATOM 867 O O . GLU A 1 110 ? -7.541 -11.435 3.808 1.00 96.00 110 GLU A O 1
ATOM 872 N N . GLN A 1 111 ? -9.134 -12.876 4.413 1.00 93.19 111 GLN A N 1
ATOM 873 C CA . GLN A 1 111 ? -8.512 -13.238 5.698 1.00 93.19 111 GLN A CA 1
ATOM 874 C C . GLN A 1 111 ? -7.045 -13.671 5.579 1.00 93.19 111 GLN A C 1
ATOM 876 O O . GLN A 1 111 ? -6.242 -13.368 6.463 1.00 93.19 111 GLN A O 1
ATOM 881 N N . ALA A 1 112 ? -6.662 -14.340 4.487 1.00 92.69 112 ALA A N 1
ATOM 882 C CA . ALA A 1 112 ? -5.268 -14.716 4.251 1.00 92.69 112 ALA A CA 1
ATOM 883 C C . ALA A 1 112 ? -4.370 -13.493 3.983 1.00 92.69 112 ALA A C 1
ATOM 885 O O . ALA A 1 112 ? -3.248 -13.430 4.486 1.00 92.69 112 ALA A O 1
ATOM 886 N N . LEU A 1 113 ? -4.857 -12.505 3.222 1.00 95.56 113 LEU A N 1
ATOM 887 C CA . LEU A 1 113 ? -4.151 -11.241 2.995 1.00 95.56 113 LEU A CA 1
ATOM 888 C C . LEU A 1 113 ? -4.072 -10.416 4.281 1.00 95.56 113 LEU A C 1
ATOM 890 O O . LEU A 1 113 ? -2.989 -9.961 4.638 1.00 95.56 113 LEU A O 1
ATOM 894 N N . ILE A 1 114 ? -5.183 -10.285 5.004 1.00 96.31 114 ILE A N 1
ATOM 895 C CA . ILE A 1 114 ? -5.248 -9.559 6.280 1.00 96.31 114 ILE A CA 1
ATOM 896 C C . ILE A 1 114 ? -4.270 -10.165 7.292 1.00 96.31 114 ILE A C 1
ATOM 898 O O . ILE A 1 114 ? -3.513 -9.435 7.925 1.00 96.31 114 ILE A O 1
ATOM 902 N N . SER A 1 115 ? -4.221 -11.497 7.395 1.00 93.12 115 SER A N 1
ATOM 903 C CA . SER A 1 115 ? -3.285 -12.196 8.286 1.00 93.12 115 SER A CA 1
ATOM 904 C C . SER A 1 115 ? -1.828 -11.941 7.907 1.00 93.12 115 SER A C 1
ATOM 906 O O . SER A 1 115 ? -0.994 -11.777 8.791 1.00 93.12 115 SER A O 1
ATOM 908 N N . LEU A 1 116 ? -1.511 -11.877 6.609 1.00 92.31 116 LEU A N 1
ATOM 909 C CA . LEU A 1 116 ? -0.162 -11.555 6.140 1.00 92.31 116 LEU A CA 1
ATOM 910 C C . LEU A 1 116 ? 0.232 -10.111 6.485 1.00 92.31 116 LEU A C 1
ATOM 912 O O . LEU A 1 116 ? 1.345 -9.887 6.945 1.00 92.31 116 LEU A O 1
ATOM 916 N N . LEU A 1 117 ? -0.680 -9.149 6.302 1.00 95.62 117 LEU A N 1
ATOM 917 C CA . LEU A 1 117 ? -0.449 -7.737 6.630 1.00 95.62 117 LEU A CA 1
ATOM 918 C C . LEU A 1 117 ? -0.271 -7.518 8.139 1.00 95.62 117 LEU A C 1
ATOM 920 O O . LEU A 1 117 ? 0.657 -6.833 8.559 1.00 95.62 117 LEU A O 1
ATOM 924 N N . LEU A 1 118 ? -1.134 -8.120 8.962 1.00 94.62 118 LEU A N 1
ATOM 925 C CA . LEU A 1 118 ? -1.084 -7.988 10.424 1.00 94.62 118 LEU A CA 1
ATOM 926 C C . LEU A 1 118 ? 0.070 -8.751 11.070 1.00 94.62 118 LEU A C 1
ATOM 928 O O . LEU A 1 118 ? 0.376 -8.503 12.229 1.00 94.62 118 LEU A O 1
ATOM 932 N N . ALA A 1 119 ? 0.690 -9.679 10.347 1.00 91.19 119 ALA A N 1
ATOM 933 C CA . ALA A 1 119 ? 1.861 -10.404 10.816 1.00 91.19 119 ALA A CA 1
ATOM 934 C C . ALA A 1 119 ? 3.183 -9.778 10.336 1.00 91.19 119 ALA A C 1
ATOM 936 O O . ALA A 1 119 ? 4.237 -10.380 10.526 1.00 91.19 119 ALA A O 1
ATOM 937 N N . ALA A 1 120 ? 3.134 -8.596 9.708 1.00 88.81 120 ALA A N 1
ATOM 938 C CA . ALA A 1 120 ? 4.325 -7.860 9.290 1.00 88.81 120 ALA A CA 1
ATOM 939 C C . ALA A 1 120 ? 5.207 -7.438 10.479 1.00 88.81 120 ALA A C 1
ATOM 941 O O . ALA A 1 120 ? 6.426 -7.425 10.352 1.00 88.81 120 ALA A O 1
ATOM 942 N N . GLU A 1 121 ? 4.588 -7.143 11.622 1.00 88.81 121 GLU A N 1
ATOM 943 C CA . GLU A 1 121 ? 5.226 -6.851 12.910 1.00 88.81 121 GLU A CA 1
ATOM 944 C C . GLU A 1 121 ? 4.423 -7.560 14.014 1.00 88.81 121 GLU A C 1
ATOM 946 O O . GLU A 1 121 ? 3.237 -7.855 13.838 1.00 88.81 121 GLU A O 1
ATOM 951 N N . GLU A 1 122 ? 5.061 -7.862 15.146 1.00 85.62 122 GLU A N 1
ATOM 952 C CA . GLU A 1 122 ? 4.464 -8.701 16.198 1.00 85.62 122 GLU A CA 1
ATOM 953 C C . GLU A 1 122 ? 3.220 -8.081 16.856 1.00 85.62 122 GLU A C 1
ATOM 955 O O . GLU A 1 122 ? 2.325 -8.813 17.285 1.00 85.62 122 GLU A O 1
ATOM 960 N N . ASP A 1 123 ? 3.156 -6.752 16.936 1.00 90.12 123 ASP A N 1
ATOM 961 C CA . ASP A 1 123 ? 2.151 -6.003 17.693 1.00 90.12 123 ASP A CA 1
ATOM 962 C C . ASP A 1 123 ? 0.932 -5.565 16.865 1.00 90.12 123 ASP A C 1
ATOM 964 O O . ASP A 1 123 ? -0.132 -5.313 17.433 1.00 90.12 123 ASP A O 1
ATOM 968 N N . LEU A 1 124 ? 1.032 -5.519 15.530 1.00 93.81 124 LEU A N 1
ATOM 969 C CA . LEU A 1 124 ? -0.034 -4.994 14.660 1.00 93.81 124 LEU A CA 1
ATOM 970 C C . LEU A 1 124 ? -1.363 -5.726 14.832 1.00 93.81 124 LEU A C 1
ATOM 972 O O . LEU A 1 124 ? -2.434 -5.122 14.773 1.00 93.81 124 LEU A O 1
ATOM 976 N N . VAL A 1 125 ? -1.316 -7.033 15.058 1.00 91.94 125 VAL A N 1
ATOM 977 C CA . VAL A 1 125 ? -2.516 -7.853 15.253 1.00 91.94 125 VAL A CA 1
ATOM 978 C C . VAL A 1 125 ? -3.354 -7.434 16.466 1.00 91.94 125 VAL A C 1
ATOM 980 O O . VAL A 1 125 ? -4.564 -7.656 16.468 1.00 91.94 125 VAL A O 1
ATOM 983 N N . ASP A 1 126 ? -2.736 -6.803 17.464 1.00 93.12 126 ASP A N 1
ATOM 984 C CA . ASP A 1 126 ? -3.398 -6.380 18.699 1.00 93.12 126 ASP A CA 1
ATOM 985 C C . ASP A 1 126 ? -3.928 -4.932 18.617 1.00 93.12 126 ASP A C 1
ATOM 987 O O . ASP A 1 126 ? -4.632 -4.466 19.519 1.00 93.12 126 ASP A O 1
ATOM 991 N N . LEU A 1 127 ? -3.631 -4.215 17.525 1.00 95.88 127 LEU A N 1
ATOM 992 C CA . LEU A 1 127 ? -4.056 -2.834 17.304 1.00 95.88 127 LEU A CA 1
ATOM 993 C C . LEU A 1 127 ? -5.403 -2.767 16.569 1.00 95.88 127 LEU A C 1
ATOM 995 O O . LEU A 1 127 ? -5.584 -3.334 15.489 1.00 95.88 127 LEU A O 1
ATOM 999 N N . ASN A 1 128 ? -6.324 -1.977 17.126 1.00 95.62 128 ASN A N 1
ATOM 1000 C CA . ASN A 1 128 ? -7.636 -1.668 16.541 1.00 95.62 128 ASN A CA 1
ATOM 1001 C C . ASN A 1 128 ? -7.643 -0.272 15.899 1.00 95.62 128 ASN A C 1
ATOM 1003 O O . ASN A 1 128 ? -8.525 0.538 16.160 1.00 95.62 128 ASN A O 1
ATOM 1007 N N . GLU A 1 129 ? -6.619 0.012 15.102 1.00 98.12 129 GLU A N 1
ATOM 1008 C CA . GLU A 1 129 ? -6.405 1.292 14.418 1.00 98.12 129 GLU A CA 1
ATOM 1009 C C . GLU A 1 129 ? -6.439 1.068 12.897 1.00 98.12 129 GLU A C 1
ATOM 1011 O O . GLU A 1 129 ? -6.119 -0.040 12.438 1.00 98.12 129 GLU A O 1
ATOM 1016 N N . PRO A 1 130 ? -6.807 2.084 12.092 1.00 98.69 130 PRO A N 1
ATOM 1017 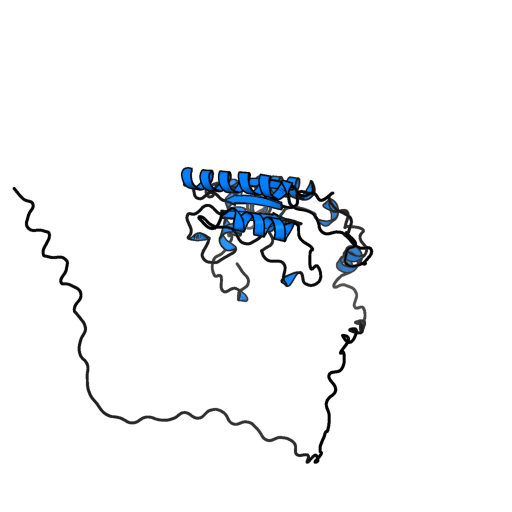C CA . PRO A 1 130 ? -6.639 2.009 10.650 1.00 98.69 130 PRO A CA 1
ATOM 1018 C C . PRO A 1 130 ? -5.150 1.885 10.324 1.00 98.69 130 PRO A C 1
ATOM 1020 O O . PRO A 1 130 ? -4.298 2.482 10.990 1.00 98.69 130 PRO A O 1
ATOM 1023 N N . MET A 1 131 ? -4.826 1.103 9.300 1.00 98.75 131 MET A N 1
ATOM 1024 C CA . MET A 1 131 ? -3.446 0.856 8.884 1.00 98.75 131 MET A CA 1
ATOM 1025 C C . MET A 1 131 ? -3.315 1.042 7.387 1.00 98.75 131 MET A C 1
ATOM 1027 O O . MET A 1 131 ? -4.135 0.541 6.625 1.00 98.75 131 MET A O 1
ATOM 1031 N N . VAL A 1 132 ? -2.270 1.734 6.954 1.00 98.75 132 VAL A N 1
ATOM 1032 C CA . VAL A 1 132 ? -2.045 2.022 5.541 1.00 98.75 132 VAL A CA 1
ATOM 1033 C C . VAL A 1 132 ? -0.724 1.420 5.092 1.00 98.75 132 VAL A C 1
ATOM 1035 O O . VAL A 1 132 ? 0.332 1.822 5.576 1.00 98.75 132 VAL A O 1
ATOM 1038 N N . PHE A 1 133 ? -0.796 0.493 4.139 1.00 98.50 133 PHE A N 1
ATOM 1039 C CA . PHE A 1 133 ? 0.342 -0.213 3.557 1.00 98.50 133 PHE A CA 1
ATOM 1040 C C . PHE A 1 133 ? 0.539 0.220 2.096 1.00 98.50 133 PHE A C 1
ATOM 1042 O O . PHE A 1 133 ? -0.272 -0.139 1.239 1.00 98.50 133 PHE A O 1
ATOM 1049 N N . PRO A 1 134 ? 1.604 0.970 1.771 1.00 98.00 134 PRO A N 1
ATOM 1050 C CA . PRO A 1 134 ? 2.015 1.177 0.388 1.00 98.00 134 PRO A CA 1
ATOM 1051 C C . PRO A 1 134 ? 2.510 -0.138 -0.224 1.00 98.00 134 PRO A C 1
ATOM 1053 O O . PRO A 1 134 ? 3.457 -0.737 0.290 1.00 98.00 134 PRO A O 1
ATOM 1056 N N . VAL A 1 135 ? 1.901 -0.573 -1.325 1.00 97.62 135 VAL A N 1
ATOM 1057 C CA . VAL A 1 135 ? 2.307 -1.750 -2.104 1.00 97.62 135 VAL A CA 1
ATOM 1058 C C . VAL A 1 135 ? 2.873 -1.292 -3.444 1.00 97.62 135 VAL A C 1
ATOM 1060 O O . VAL A 1 135 ? 2.239 -0.503 -4.139 1.00 97.62 135 VAL A O 1
ATOM 1063 N N . PHE A 1 136 ? 4.058 -1.774 -3.814 1.00 93.69 136 PHE A N 1
ATOM 1064 C CA . PHE A 1 136 ? 4.813 -1.295 -4.973 1.00 93.69 136 PHE A CA 1
ATOM 1065 C C . PHE A 1 136 ? 5.620 -2.410 -5.651 1.00 93.69 136 PHE A C 1
ATOM 1067 O O . PHE A 1 136 ? 5.839 -3.496 -5.098 1.00 93.69 136 PHE A O 1
ATOM 1074 N N . GLY A 1 137 ? 6.072 -2.138 -6.879 1.00 89.88 137 GLY A N 1
ATOM 1075 C CA . GLY A 1 137 ? 6.853 -3.076 -7.684 1.00 89.88 137 GLY A CA 1
ATOM 1076 C C . GLY A 1 137 ? 6.125 -4.406 -7.897 1.00 89.88 137 GLY A C 1
ATOM 1077 O O . GLY A 1 137 ? 4.949 -4.439 -8.247 1.00 89.88 137 GLY A O 1
ATOM 1078 N N . ARG A 1 138 ? 6.816 -5.522 -7.641 1.00 91.31 138 ARG A N 1
ATOM 1079 C CA . ARG A 1 138 ? 6.268 -6.886 -7.775 1.00 91.31 138 ARG A CA 1
ATOM 1080 C C . ARG A 1 138 ? 5.520 -7.346 -6.521 1.00 91.31 138 ARG A C 1
ATOM 1082 O O . ARG A 1 138 ? 5.708 -8.469 -6.059 1.00 91.31 138 ARG A O 1
ATOM 1089 N N . GLY A 1 139 ? 4.726 -6.453 -5.935 1.00 93.12 139 GLY A N 1
ATOM 1090 C CA . GLY A 1 139 ? 3.910 -6.782 -4.772 1.00 93.12 139 GLY A CA 1
ATOM 1091 C C . GLY A 1 139 ? 4.619 -6.675 -3.420 1.00 93.12 139 GLY A C 1
ATOM 1092 O O . GLY A 1 139 ? 4.257 -7.393 -2.488 1.00 93.12 139 GLY A O 1
ATOM 1093 N N . ARG A 1 140 ? 5.618 -5.797 -3.288 1.00 93.38 140 ARG A N 1
ATOM 1094 C CA . ARG A 1 140 ? 6.261 -5.512 -1.999 1.00 93.38 140 ARG A CA 1
ATOM 1095 C C . ARG A 1 140 ? 5.436 -4.491 -1.225 1.00 93.38 140 ARG A C 1
ATOM 1097 O O . ARG A 1 140 ? 5.094 -3.452 -1.776 1.00 93.38 140 ARG A O 1
ATOM 1104 N N . ALA A 1 141 ? 5.137 -4.765 0.037 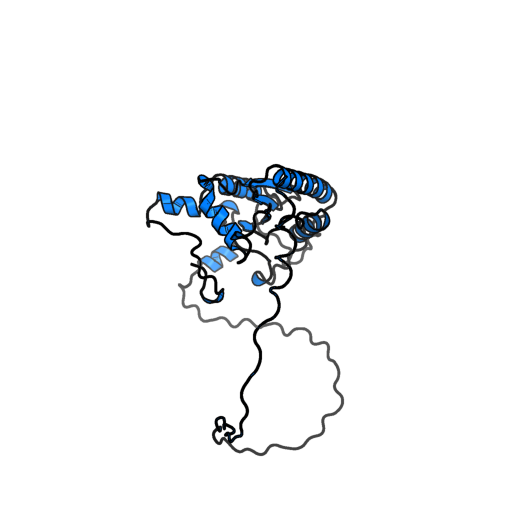1.00 95.81 141 ALA A N 1
ATOM 1105 C CA . ALA A 1 141 ? 4.456 -3.850 0.943 1.00 95.81 141 ALA A CA 1
ATOM 1106 C C . ALA A 1 141 ? 5.459 -3.210 1.911 1.00 95.81 141 ALA A C 1
ATOM 1108 O O . ALA A 1 141 ? 6.258 -3.915 2.530 1.00 95.81 141 ALA A O 1
ATOM 1109 N N . MET A 1 142 ? 5.419 -1.885 2.070 1.00 93.69 142 MET A N 1
ATOM 1110 C CA . MET A 1 142 ? 6.112 -1.212 3.176 1.00 93.69 142 MET A CA 1
ATOM 1111 C C . MET A 1 142 ? 5.389 -1.476 4.504 1.00 93.69 142 MET A C 1
ATOM 1113 O O . MET A 1 142 ? 4.189 -1.754 4.524 1.00 93.69 142 MET A O 1
ATOM 1117 N N . LEU A 1 143 ? 6.117 -1.346 5.619 1.00 93.38 143 LEU A N 1
ATOM 1118 C CA . LEU A 1 143 ? 5.509 -1.346 6.952 1.00 93.38 143 LEU A CA 1
ATOM 1119 C C . LEU A 1 143 ? 4.457 -0.228 7.075 1.00 93.38 143 LEU A C 1
ATOM 1121 O O . LEU A 1 143 ? 4.619 0.829 6.451 1.00 93.38 143 LEU A O 1
ATOM 1125 N N . PRO A 1 144 ? 3.379 -0.450 7.847 1.00 96.94 144 PRO A N 1
ATOM 1126 C CA . PRO A 1 144 ? 2.216 0.415 7.787 1.00 96.94 144 PRO A CA 1
ATOM 1127 C C . PRO A 1 144 ? 2.411 1.742 8.511 1.00 96.94 144 PRO A C 1
ATOM 1129 O O . PRO A 1 144 ? 3.077 1.835 9.542 1.00 96.94 144 PRO A O 1
ATOM 1132 N N . LEU A 1 145 ? 1.695 2.756 8.031 1.00 98.31 145 LEU A N 1
ATOM 1133 C CA . LEU A 1 145 ? 1.307 3.895 8.859 1.00 98.31 145 LEU A CA 1
ATOM 1134 C C . LEU A 1 145 ? 0.076 3.490 9.676 1.00 98.31 145 LEU A C 1
ATOM 1136 O O . LEU A 1 145 ? -0.912 3.047 9.096 1.00 98.31 145 LEU A O 1
ATOM 1140 N N . VAL A 1 146 ? 0.125 3.637 11.001 1.00 98.44 146 VAL A N 1
ATOM 1141 C CA . VAL A 1 146 ? -0.933 3.155 11.908 1.00 98.44 146 VAL A CA 1
ATOM 1142 C C . VAL A 1 146 ? -1.576 4.315 12.657 1.00 98.44 146 VAL A C 1
ATOM 1144 O O . VAL A 1 146 ? -0.866 5.119 13.267 1.00 98.44 146 VAL A O 1
ATOM 1147 N N . GLY A 1 147 ? -2.908 4.398 12.632 1.00 98.19 147 GLY A N 1
ATOM 1148 C CA . GLY A 1 147 ? -3.680 5.353 13.428 1.00 98.19 147 GLY A CA 1
ATOM 1149 C C . GLY A 1 147 ? -3.207 6.802 13.235 1.00 98.19 147 GLY A C 1
ATOM 1150 O O . GLY A 1 147 ? -3.116 7.264 12.094 1.00 98.19 147 GLY A O 1
ATOM 1151 N N . PRO A 1 148 ? -2.810 7.525 14.304 1.00 97.75 148 PRO A N 1
ATOM 1152 C CA . PRO A 1 148 ? -2.247 8.880 14.206 1.00 97.75 148 PRO A CA 1
ATOM 1153 C C . PRO A 1 148 ? -0.985 9.003 13.332 1.00 97.75 148 PRO A C 1
ATOM 1155 O O . PRO A 1 148 ? -0.614 10.105 12.927 1.00 97.75 148 PRO A O 1
ATOM 1158 N N . GLY A 1 149 ? -0.308 7.888 13.044 1.00 98.00 149 GLY A N 1
ATOM 1159 C CA . GLY A 1 149 ? 0.809 7.818 12.106 1.00 98.00 149 GLY A CA 1
ATOM 1160 C C . GLY A 1 149 ? 0.402 8.039 10.646 1.00 98.00 149 GLY A C 1
ATOM 1161 O O . GLY A 1 149 ? 1.264 8.406 9.844 1.00 98.00 149 GLY A O 1
ATOM 1162 N N . ILE A 1 150 ? -0.884 7.890 10.304 1.00 98.69 150 ILE A N 1
ATOM 1163 C CA . ILE A 1 150 ? -1.472 8.246 9.002 1.00 98.69 150 ILE A CA 1
ATOM 1164 C C . ILE A 1 150 ? -1.612 9.773 8.948 1.00 98.69 150 ILE A C 1
ATOM 1166 O O . ILE A 1 150 ? -2.690 10.348 9.063 1.00 98.69 150 ILE A O 1
ATOM 1170 N N . SER A 1 151 ? -0.469 10.443 8.845 1.00 98.62 151 SER A N 1
ATOM 1171 C CA . SER A 1 151 ? -0.350 11.897 8.832 1.00 98.62 151 SER A CA 1
ATOM 1172 C C . SER A 1 151 ? 0.212 12.376 7.500 1.00 98.62 151 SER A C 1
ATOM 1174 O O . SER A 1 151 ? 0.984 11.663 6.857 1.00 98.62 151 SER A O 1
ATOM 1176 N N . ALA A 1 152 ? -0.112 13.616 7.129 1.00 98.25 152 ALA A N 1
ATOM 1177 C CA . ALA A 1 152 ? 0.386 14.263 5.915 1.00 98.25 152 ALA A CA 1
ATOM 1178 C C . ALA A 1 152 ? 1.912 14.115 5.739 1.00 98.25 152 ALA A C 1
ATOM 1180 O O . ALA A 1 152 ? 2.399 13.690 4.696 1.00 98.25 152 ALA A O 1
ATOM 1181 N N . SER A 1 153 ? 2.680 14.380 6.803 1.00 98.06 153 SER A N 1
ATOM 1182 C CA . SER A 1 153 ? 4.145 14.283 6.767 1.00 98.06 153 SER A CA 1
ATOM 1183 C C . SER A 1 153 ? 4.638 12.868 6.462 1.00 98.06 153 SER A C 1
ATOM 1185 O O . SER A 1 153 ? 5.589 12.706 5.699 1.00 98.06 153 SER A O 1
ATOM 1187 N N . ASN A 1 154 ? 4.019 11.850 7.062 1.00 98.31 154 ASN A N 1
ATOM 1188 C CA . ASN A 1 154 ? 4.445 10.466 6.873 1.00 98.31 154 ASN A CA 1
ATOM 1189 C C . ASN A 1 154 ? 4.030 9.938 5.499 1.00 98.31 154 ASN A C 1
ATOM 1191 O O . ASN A 1 154 ? 4.843 9.311 4.830 1.00 98.31 154 ASN A O 1
ATOM 1195 N N . ILE A 1 155 ? 2.810 10.245 5.048 1.00 98.56 155 ILE A N 1
ATOM 1196 C CA . ILE A 1 155 ? 2.328 9.870 3.711 1.00 98.56 155 ILE A CA 1
ATOM 1197 C C . ILE A 1 155 ? 3.234 10.483 2.643 1.00 98.56 155 ILE A C 1
ATOM 1199 O O . ILE A 1 155 ? 3.733 9.764 1.779 1.00 98.56 155 ILE A O 1
ATOM 1203 N N . LYS A 1 156 ? 3.530 11.784 2.750 1.00 96.94 156 LYS A N 1
ATOM 1204 C CA . LYS A 1 156 ? 4.455 12.468 1.844 1.00 96.94 156 LYS A CA 1
ATOM 1205 C C . LYS A 1 156 ? 5.850 11.852 1.864 1.00 96.94 156 LYS A C 1
ATOM 1207 O O . LYS A 1 156 ? 6.441 11.648 0.808 1.00 96.94 156 LYS A O 1
ATOM 1212 N N . GLY A 1 157 ? 6.378 11.553 3.052 1.00 95.50 157 GLY A N 1
ATOM 1213 C CA . GLY A 1 157 ? 7.687 10.918 3.212 1.00 95.50 157 GLY A CA 1
ATOM 1214 C C . GLY A 1 157 ? 7.756 9.549 2.534 1.00 95.50 157 GLY A C 1
ATOM 1215 O O . GLY A 1 157 ? 8.675 9.295 1.760 1.00 95.50 157 GLY A O 1
ATOM 1216 N N . SER A 1 158 ? 6.757 8.697 2.761 1.00 95.44 158 SER A N 1
ATOM 1217 C CA . SER A 1 158 ? 6.653 7.378 2.132 1.00 95.44 158 SER A CA 1
ATOM 1218 C C . SER A 1 158 ? 6.460 7.471 0.614 1.00 95.44 158 SER A C 1
ATOM 1220 O O . SER A 1 158 ? 7.128 6.756 -0.125 1.00 95.44 158 SER A O 1
ATOM 1222 N N . ALA A 1 159 ? 5.617 8.381 0.123 1.00 95.50 159 ALA A N 1
ATOM 1223 C CA . ALA A 1 159 ? 5.425 8.600 -1.311 1.00 95.50 159 ALA A CA 1
ATOM 1224 C C . ALA A 1 159 ? 6.706 9.103 -2.003 1.00 95.50 159 ALA A C 1
ATOM 1226 O O . ALA A 1 159 ? 7.070 8.602 -3.064 1.00 95.50 159 ALA A O 1
ATOM 1227 N N . ALA A 1 160 ? 7.425 10.045 -1.382 1.00 93.00 160 ALA A N 1
ATOM 1228 C CA . ALA A 1 160 ? 8.705 10.539 -1.888 1.00 93.00 160 ALA A CA 1
ATOM 1229 C C . ALA A 1 160 ? 9.796 9.467 -1.866 1.00 93.00 160 ALA A C 1
ATOM 1231 O O . ALA A 1 160 ? 10.595 9.392 -2.794 1.00 93.00 160 ALA A O 1
ATOM 1232 N N . PHE A 1 161 ? 9.814 8.617 -0.838 1.00 90.94 161 PHE A N 1
ATOM 1233 C CA . PHE A 1 161 ? 10.712 7.469 -0.786 1.00 90.94 161 PHE A CA 1
ATOM 1234 C C . PHE A 1 161 ? 10.455 6.503 -1.951 1.00 90.94 161 PHE A C 1
ATOM 1236 O O . PHE A 1 161 ? 11.398 6.097 -2.622 1.00 90.94 161 PHE A O 1
ATOM 1243 N N . LEU A 1 162 ? 9.188 6.180 -2.226 1.00 90.62 162 LEU A N 1
ATOM 1244 C CA . LEU A 1 162 ? 8.798 5.252 -3.293 1.00 90.62 162 LEU A CA 1
ATOM 1245 C C . LEU A 1 162 ? 9.061 5.792 -4.704 1.00 90.62 162 LEU A C 1
ATOM 1247 O O . LEU A 1 162 ? 9.383 5.015 -5.596 1.00 90.62 162 LEU A O 1
ATOM 1251 N N . ALA A 1 163 ? 8.925 7.104 -4.904 1.00 88.38 163 ALA A N 1
ATOM 1252 C CA . ALA A 1 163 ? 9.221 7.764 -6.177 1.00 88.38 163 ALA A CA 1
ATOM 1253 C C . ALA A 1 163 ? 10.707 8.148 -6.338 1.00 88.38 163 ALA A C 1
ATOM 1255 O O . ALA A 1 163 ? 11.109 8.594 -7.410 1.00 88.38 163 ALA A O 1
ATOM 1256 N N . GLY A 1 164 ? 11.509 8.028 -5.277 1.00 83.94 164 GLY A N 1
ATOM 1257 C CA . GLY A 1 164 ? 12.908 8.442 -5.252 1.00 83.94 164 GLY A CA 1
ATOM 1258 C C . GLY A 1 164 ? 13.848 7.494 -5.999 1.00 83.94 164 GLY A C 1
ATOM 1259 O O . GLY A 1 164 ? 13.471 6.408 -6.435 1.00 83.94 164 GLY A O 1
ATOM 1260 N N . ALA A 1 165 ? 15.114 7.905 -6.128 1.00 74.94 165 ALA A N 1
ATOM 1261 C CA . ALA A 1 165 ? 16.135 7.097 -6.787 1.00 74.94 165 ALA A CA 1
ATOM 1262 C C . ALA A 1 165 ? 16.347 5.784 -6.025 1.00 74.94 165 ALA A C 1
ATOM 1264 O O . ALA A 1 165 ? 16.600 5.777 -4.817 1.00 74.94 165 ALA A O 1
ATOM 1265 N N . CYS A 1 166 ? 16.237 4.667 -6.736 1.00 71.00 166 CYS A N 1
ATOM 1266 C CA . CYS A 1 166 ? 16.358 3.353 -6.133 1.00 71.00 166 CYS A CA 1
ATOM 1267 C C . CYS A 1 166 ? 17.845 2.993 -5.998 1.00 71.00 166 CYS A C 1
ATOM 1269 O O . CYS A 1 166 ? 18.558 2.904 -6.995 1.00 71.00 166 CYS A O 1
ATOM 1271 N N . SER A 1 167 ? 18.332 2.748 -4.776 1.00 59.19 167 SER A N 1
ATOM 1272 C CA . SER A 1 167 ? 19.658 2.146 -4.579 1.00 59.19 167 SER A CA 1
ATOM 1273 C C . SER A 1 167 ? 19.554 0.644 -4.851 1.00 59.19 167 SER A C 1
ATOM 1275 O O . SER A 1 167 ? 19.491 -0.184 -3.941 1.00 59.19 167 SER A O 1
ATOM 1277 N N . CYS A 1 168 ? 19.486 0.278 -6.133 1.00 54.03 168 CYS A N 1
ATOM 1278 C CA . CYS A 1 168 ? 19.349 -1.106 -6.606 1.00 54.03 168 CYS A CA 1
ATOM 1279 C C . CYS A 1 168 ? 20.511 -2.024 -6.182 1.00 54.03 168 CYS A C 1
ATOM 1281 O O . CYS A 1 168 ? 20.460 -3.232 -6.404 1.00 54.03 168 CYS A O 1
ATOM 1283 N N . GLN A 1 169 ? 21.557 -1.478 -5.556 1.00 52.53 169 GLN A N 1
ATOM 1284 C CA . GLN A 1 169 ? 22.771 -2.208 -5.205 1.00 52.53 169 GLN A CA 1
ATOM 1285 C C . GLN A 1 169 ? 22.596 -3.130 -3.988 1.00 52.53 169 GLN A C 1
ATOM 1287 O O . GLN A 1 169 ? 23.377 -4.068 -3.834 1.00 52.53 169 GLN A O 1
ATOM 1292 N N . VAL A 1 170 ? 21.566 -2.934 -3.147 1.00 53.62 170 VAL A N 1
ATOM 1293 C CA . VAL A 1 170 ? 21.300 -3.823 -2.001 1.00 53.62 170 VAL A CA 1
ATOM 1294 C C . VAL A 1 170 ? 19.797 -4.049 -1.801 1.00 53.62 170 VAL A C 1
ATOM 1296 O O . VAL A 1 170 ? 19.136 -3.343 -1.044 1.00 53.62 170 VAL A O 1
ATOM 1299 N N . LYS A 1 171 ? 19.253 -5.102 -2.429 1.00 54.31 171 LYS A N 1
ATOM 1300 C CA . LYS A 1 171 ? 17.848 -5.535 -2.257 1.00 54.31 171 LYS A CA 1
ATOM 1301 C C . LYS A 1 171 ? 17.454 -5.745 -0.786 1.00 54.31 171 LYS A C 1
ATOM 1303 O O . LYS A 1 171 ? 16.302 -5.516 -0.433 1.00 54.31 171 LYS A O 1
ATOM 1308 N N . GLU A 1 172 ? 18.396 -6.165 0.058 1.00 55.38 172 GLU A N 1
ATOM 1309 C CA . GLU A 1 172 ? 18.178 -6.401 1.494 1.00 55.38 172 GLU A CA 1
ATOM 1310 C C . GLU A 1 172 ? 17.853 -5.115 2.276 1.00 55.38 172 GLU A C 1
ATOM 1312 O O . GLU A 1 172 ? 17.236 -5.186 3.334 1.00 55.38 172 GLU A O 1
ATOM 1317 N N . LEU A 1 173 ? 18.196 -3.937 1.737 1.00 60.00 173 LEU A N 1
ATOM 1318 C CA . LEU A 1 173 ? 17.905 -2.642 2.360 1.00 60.00 173 LEU A CA 1
ATOM 1319 C C . LEU A 1 173 ? 16.598 -2.004 1.878 1.00 60.00 173 LEU A C 1
ATOM 1321 O O . LEU A 1 173 ? 16.219 -0.959 2.404 1.00 60.00 173 LEU A O 1
ATOM 1325 N N . ASN A 1 174 ? 15.889 -2.609 0.917 1.00 66.62 174 ASN A N 1
ATOM 1326 C CA . ASN A 1 174 ? 14.561 -2.128 0.543 1.00 66.62 174 ASN A CA 1
ATOM 1327 C C . ASN A 1 174 ? 13.578 -2.512 1.656 1.00 66.62 174 ASN A C 1
ATOM 1329 O O . ASN A 1 174 ? 13.315 -3.702 1.831 1.00 66.62 174 ASN A O 1
ATOM 1333 N N . PRO A 1 175 ? 13.023 -1.557 2.420 1.00 75.38 175 PRO A N 1
ATOM 1334 C CA . PRO A 1 175 ? 12.174 -1.863 3.564 1.00 75.38 175 PRO A CA 1
ATOM 1335 C C . PRO A 1 175 ? 10.901 -2.604 3.137 1.00 75.38 175 PRO A C 1
ATOM 1337 O O . PRO A 1 175 ? 10.470 -2.526 1.982 1.00 75.38 175 PRO A O 1
ATOM 1340 N N . GLY A 1 176 ? 10.299 -3.331 4.078 1.00 87.38 176 GLY A N 1
ATOM 1341 C CA . GLY A 1 176 ? 9.024 -4.015 3.880 1.00 87.38 176 GLY A CA 1
ATOM 1342 C C . GLY A 1 176 ? 9.122 -5.525 3.671 1.00 87.38 176 GLY A C 1
ATOM 1343 O O . GLY A 1 176 ? 10.139 -6.160 3.953 1.00 87.38 176 GLY A O 1
ATOM 1344 N N . PHE A 1 177 ? 8.035 -6.102 3.172 1.00 89.94 177 PHE A N 1
ATOM 1345 C CA . PHE A 1 177 ? 7.841 -7.540 3.007 1.00 89.94 177 PHE A CA 1
ATOM 1346 C C . PHE A 1 177 ? 7.093 -7.832 1.708 1.00 89.94 177 PHE A C 1
ATOM 1348 O O . PHE A 1 177 ? 6.389 -6.977 1.174 1.00 89.94 177 PHE A O 1
ATOM 1355 N N . ASP A 1 178 ? 7.263 -9.035 1.171 1.00 91.62 178 ASP A N 1
ATOM 1356 C CA . ASP A 1 178 ? 6.628 -9.413 -0.089 1.00 91.62 178 ASP A CA 1
ATOM 1357 C C . ASP A 1 178 ? 5.246 -10.021 0.177 1.00 91.62 178 ASP A C 1
ATOM 1359 O O . ASP A 1 178 ? 5.081 -10.909 1.019 1.00 91.62 178 ASP A O 1
ATOM 1363 N N . LEU A 1 179 ? 4.238 -9.543 -0.550 1.00 93.69 179 LEU A N 1
ATOM 1364 C CA . LEU A 1 179 ? 2.921 -10.161 -0.571 1.00 93.69 179 LEU A CA 1
ATOM 1365 C C . LEU A 1 179 ? 2.921 -11.334 -1.557 1.00 93.69 179 LEU A C 1
ATOM 1367 O O . LEU A 1 179 ? 3.618 -11.332 -2.570 1.00 93.69 179 LEU A O 1
ATOM 1371 N N . LEU A 1 180 ? 2.098 -12.339 -1.275 1.00 92.38 180 LEU A N 1
ATOM 1372 C CA . LEU A 1 180 ? 1.916 -13.473 -2.176 1.00 92.38 180 LEU A CA 1
ATOM 1373 C C . LEU A 1 180 ? 0.928 -13.121 -3.294 1.00 92.38 180 LEU A C 1
ATOM 1375 O O . LEU A 1 180 ? -0.137 -12.576 -3.022 1.00 92.38 180 LEU A O 1
ATOM 1379 N N . PHE A 1 181 ? 1.254 -13.455 -4.537 1.00 91.88 181 PHE A N 1
ATOM 1380 C CA . PHE A 1 181 ? 0.377 -13.259 -5.690 1.00 91.88 181 PHE A CA 1
ATOM 1381 C C . PHE A 1 181 ? 0.383 -14.505 -6.568 1.00 91.88 181 PHE A C 1
ATOM 1383 O O . PHE A 1 181 ? 1.428 -15.129 -6.750 1.00 91.88 181 PHE A O 1
ATOM 1390 N N . ASP A 1 182 ? -0.769 -14.820 -7.149 1.00 90.56 182 ASP A N 1
ATOM 1391 C CA . ASP A 1 182 ? -0.877 -15.714 -8.301 1.00 90.56 182 ASP A CA 1
ATOM 1392 C C . ASP A 1 182 ? -0.567 -14.925 -9.585 1.00 90.56 182 ASP A C 1
ATOM 1394 O O . ASP A 1 182 ? -1.461 -14.505 -10.317 1.00 90.56 182 ASP A O 1
ATOM 1398 N N . ALA A 1 183 ? 0.713 -14.597 -9.781 1.00 89.62 183 ALA A N 1
ATOM 1399 C CA . ALA A 1 183 ? 1.180 -13.771 -10.890 1.00 89.62 183 ALA A CA 1
ATOM 1400 C C . ALA A 1 183 ? 2.504 -14.301 -11.448 1.00 89.62 183 ALA A C 1
ATOM 1402 O O . ALA A 1 183 ? 3.496 -14.419 -10.720 1.00 89.62 183 ALA A O 1
ATOM 1403 N N . ASP A 1 184 ? 2.541 -14.556 -12.756 1.00 90.06 184 ASP A N 1
ATOM 1404 C CA . ASP A 1 184 ? 3.791 -14.817 -13.465 1.00 90.06 184 ASP A CA 1
ATOM 1405 C C . ASP A 1 184 ? 4.458 -13.489 -13.838 1.00 90.06 184 ASP A C 1
ATOM 1407 O O . ASP A 1 184 ? 4.261 -12.933 -14.917 1.00 90.06 184 ASP A O 1
ATOM 1411 N N . TRP A 1 185 ? 5.254 -12.955 -12.911 1.00 88.25 185 TRP A N 1
ATOM 1412 C CA . TRP A 1 185 ? 5.978 -11.701 -13.124 1.00 88.25 185 TRP A CA 1
ATOM 1413 C C . TRP A 1 185 ? 6.952 -11.752 -14.308 1.00 88.25 185 TRP A C 1
ATOM 1415 O O . TRP A 1 185 ? 7.295 -10.695 -14.827 1.00 88.25 185 TRP A O 1
ATOM 1425 N N . GLN A 1 186 ? 7.421 -12.933 -14.725 1.00 84.50 186 GLN A N 1
ATOM 1426 C CA . GLN A 1 186 ? 8.335 -13.037 -15.865 1.00 84.50 186 GLN A CA 1
ATOM 1427 C C . GLN A 1 186 ? 7.598 -12.815 -17.180 1.00 84.50 186 GLN A C 1
ATOM 1429 O O . GLN A 1 186 ? 8.105 -12.106 -18.048 1.00 84.50 186 GLN A O 1
ATOM 1434 N N . ASP A 1 187 ? 6.409 -13.401 -17.305 1.00 85.56 187 ASP A N 1
ATOM 1435 C CA . ASP A 1 187 ? 5.531 -13.199 -18.457 1.00 85.56 187 ASP A CA 1
ATOM 1436 C C . ASP A 1 187 ? 5.001 -11.759 -18.493 1.00 85.56 187 ASP A C 1
ATOM 1438 O O . ASP A 1 187 ? 5.181 -11.050 -19.481 1.00 85.56 187 ASP A O 1
ATOM 1442 N N . ILE A 1 188 ? 4.460 -11.278 -17.367 1.00 86.44 188 ILE A N 1
ATOM 1443 C CA . ILE A 1 188 ? 3.871 -9.935 -17.240 1.00 86.44 188 ILE A CA 1
ATOM 1444 C C . ILE A 1 188 ? 4.868 -8.828 -17.602 1.00 86.44 188 ILE A C 1
ATOM 1446 O O . ILE A 1 188 ? 4.495 -7.847 -18.243 1.00 86.44 188 ILE A O 1
ATOM 1450 N N . LEU A 1 189 ? 6.127 -8.961 -17.177 1.00 82.56 189 LEU A N 1
ATOM 1451 C CA . LEU A 1 189 ? 7.157 -7.943 -17.400 1.00 82.56 189 LEU A CA 1
ATOM 1452 C C . LEU A 1 189 ? 7.953 -8.175 -18.694 1.00 82.56 189 LEU A C 1
ATOM 1454 O O . LEU A 1 189 ? 8.859 -7.404 -18.995 1.00 82.56 189 LEU A O 1
ATOM 1458 N N . GLY A 1 190 ? 7.646 -9.232 -19.456 1.00 77.25 190 GLY A N 1
ATOM 1459 C CA . GLY A 1 190 ? 8.401 -9.600 -20.660 1.00 77.25 190 GLY A CA 1
ATOM 1460 C C . GLY A 1 190 ? 9.845 -10.030 -20.373 1.00 77.25 190 GLY A C 1
ATOM 1461 O O . GLY A 1 190 ? 10.680 -10.081 -21.272 1.00 77.25 190 GLY A O 1
ATOM 1462 N N . TRP A 1 191 ? 10.164 -10.349 -19.118 1.00 71.69 191 TRP A N 1
ATOM 1463 C CA . TRP A 1 191 ? 11.509 -10.705 -18.664 1.00 71.69 191 TRP A CA 1
ATOM 1464 C C . TRP A 1 191 ? 11.885 -12.155 -18.932 1.00 71.69 191 TRP A C 1
ATOM 1466 O O . TRP A 1 191 ? 13.050 -12.517 -18.752 1.00 71.69 191 TRP A O 1
ATOM 1476 N N . ALA A 1 192 ? 10.931 -12.981 -19.365 1.00 61.72 192 ALA A N 1
ATOM 1477 C CA . ALA A 1 192 ? 11.144 -14.395 -19.660 1.00 61.72 192 ALA A CA 1
ATOM 1478 C C . ALA A 1 192 ? 12.343 -14.638 -20.601 1.00 61.72 192 ALA A C 1
ATOM 1480 O O . ALA A 1 192 ? 13.093 -15.595 -20.396 1.00 61.72 192 ALA A O 1
ATOM 1481 N N . ASP A 1 193 ? 12.570 -13.728 -21.555 1.00 61.47 193 ASP A N 1
ATOM 1482 C CA . ASP A 1 193 ? 13.675 -13.782 -22.521 1.00 61.47 193 ASP A CA 1
ATOM 1483 C C . ASP A 1 193 ? 14.871 -12.883 -22.149 1.00 61.47 193 ASP A C 1
ATOM 1485 O O . ASP A 1 193 ? 15.854 -12.808 -22.893 1.00 61.47 193 ASP A O 1
ATOM 1489 N N . SER A 1 194 ? 14.825 -12.198 -21.000 1.00 61.22 194 SER A N 1
ATOM 1490 C CA . SER A 1 194 ? 15.910 -11.307 -20.588 1.00 61.22 194 SER A CA 1
ATOM 1491 C C . SER A 1 194 ? 17.193 -12.110 -20.300 1.00 61.22 194 SER A C 1
ATOM 1493 O O . SER A 1 194 ? 17.133 -13.194 -19.701 1.00 61.22 194 SER A O 1
ATOM 1495 N N . PRO A 1 195 ? 18.383 -11.607 -20.683 1.00 57.53 195 PRO A N 1
ATOM 1496 C CA . PRO A 1 195 ? 19.647 -12.308 -20.463 1.00 57.53 195 PRO A CA 1
ATOM 1497 C C . PRO A 1 195 ? 19.891 -12.677 -18.992 1.00 57.53 195 PRO A C 1
ATOM 1499 O O . PRO A 1 195 ? 20.433 -13.742 -18.710 1.00 57.53 195 PRO A O 1
ATOM 1502 N N . GLU A 1 196 ? 19.451 -11.840 -18.050 1.00 57.84 196 GLU A N 1
ATOM 1503 C CA . GLU A 1 196 ? 19.587 -12.079 -16.608 1.00 57.84 196 GLU A CA 1
ATOM 1504 C C . GLU A 1 196 ? 18.685 -13.212 -16.106 1.00 57.84 196 GLU A C 1
ATOM 1506 O O . GLU A 1 196 ? 19.135 -14.061 -15.333 1.00 57.84 196 GLU A O 1
ATOM 1511 N N . VAL A 1 197 ? 17.445 -13.305 -16.594 1.00 53.69 197 VAL A N 1
ATOM 1512 C CA . VAL A 1 197 ? 16.535 -14.419 -16.276 1.00 53.69 197 VAL A CA 1
ATOM 1513 C C . VAL A 1 197 ? 16.997 -15.705 -16.953 1.00 53.69 197 VAL A C 1
ATOM 1515 O O . VAL A 1 197 ? 16.976 -16.767 -16.329 1.00 53.69 197 VAL A O 1
ATOM 1518 N N . ALA A 1 198 ? 17.530 -15.623 -18.173 1.00 54.22 198 ALA A N 1
ATOM 1519 C CA . ALA A 1 198 ? 18.193 -16.744 -18.833 1.00 54.22 198 ALA A CA 1
ATOM 1520 C C . ALA A 1 198 ? 19.444 -17.221 -18.067 1.00 54.22 198 ALA A C 1
ATOM 1522 O O . ALA A 1 198 ? 19.780 -18.404 -18.135 1.00 54.22 198 ALA A O 1
ATOM 1523 N N . MET A 1 199 ? 20.132 -16.345 -17.324 1.00 52.50 199 MET A N 1
ATOM 1524 C CA . MET A 1 199 ? 21.245 -16.710 -16.435 1.00 52.50 199 MET A CA 1
ATOM 1525 C C . MET A 1 199 ? 20.770 -17.282 -15.090 1.00 52.50 199 MET A C 1
ATOM 1527 O O . MET A 1 199 ? 21.350 -18.260 -14.619 1.00 52.50 199 MET A O 1
ATOM 1531 N N . ALA A 1 200 ? 19.695 -16.752 -14.500 1.00 54.66 200 ALA A N 1
ATOM 1532 C CA . ALA A 1 200 ? 19.100 -17.282 -13.267 1.00 54.66 200 ALA A CA 1
ATOM 1533 C C . ALA A 1 200 ? 18.454 -18.668 -13.479 1.00 54.66 200 ALA A C 1
ATOM 1535 O O . ALA A 1 200 ? 18.613 -19.572 -12.657 1.00 54.66 200 ALA A O 1
ATOM 1536 N N . ASN A 1 201 ? 17.813 -18.877 -14.633 1.00 50.03 201 ASN A N 1
ATOM 1537 C CA . ASN A 1 201 ? 17.211 -20.150 -15.044 1.00 50.03 201 ASN A CA 1
ATOM 1538 C C . ASN A 1 201 ? 18.229 -21.142 -15.640 1.00 50.03 201 ASN A C 1
ATOM 1540 O O . ASN A 1 201 ? 17.889 -22.293 -15.913 1.00 50.03 201 ASN A O 1
ATOM 1544 N N . GLN A 1 202 ? 19.501 -20.744 -15.785 1.00 50.75 202 GLN A N 1
ATOM 1545 C CA . GLN A 1 202 ? 20.612 -21.637 -16.150 1.00 50.75 202 GLN A CA 1
ATOM 1546 C C . GLN A 1 202 ? 21.124 -22.514 -14.995 1.00 50.75 202 GLN A C 1
ATOM 1548 O O . GLN A 1 202 ? 22.088 -23.261 -15.166 1.00 50.75 202 GLN A O 1
ATOM 1553 N N . GLY A 1 203 ? 20.406 -22.522 -13.873 1.00 45.31 203 GLY A N 1
ATOM 1554 C CA . GLY A 1 203 ? 20.266 -23.693 -13.028 1.00 45.31 203 GLY A CA 1
ATOM 1555 C C . GLY A 1 203 ? 21.355 -23.904 -11.981 1.00 45.31 203 GLY A C 1
ATOM 1556 O O . GLY A 1 203 ? 22.556 -23.894 -12.246 1.00 45.31 203 GLY A O 1
ATOM 1557 N N . LEU A 1 204 ? 20.881 -24.353 -10.821 1.00 53.50 204 LEU A N 1
ATOM 1558 C CA . LEU A 1 204 ? 21.532 -25.317 -9.924 1.00 53.50 204 LEU A CA 1
ATOM 1559 C C . LEU A 1 204 ? 21.846 -26.663 -10.639 1.00 53.50 204 LEU A C 1
ATOM 1561 O O . LEU A 1 204 ? 21.699 -27.738 -10.066 1.00 53.50 204 LEU A O 1
ATOM 1565 N N . GLY A 1 205 ? 22.227 -26.630 -11.921 1.00 52.19 205 GLY A N 1
ATOM 1566 C CA . GLY A 1 205 ? 22.142 -27.759 -12.849 1.00 52.19 205 GLY A CA 1
ATOM 1567 C C . GLY A 1 205 ? 23.229 -27.823 -13.922 1.00 52.19 205 GLY A C 1
ATOM 1568 O O . GLY A 1 205 ? 23.176 -28.701 -14.780 1.00 52.19 205 GLY A O 1
ATOM 1569 N N . LYS A 1 206 ? 24.255 -26.970 -13.876 1.00 52.44 206 LYS A N 1
ATOM 1570 C CA . LYS A 1 206 ? 25.530 -27.252 -14.547 1.00 52.44 206 LYS A CA 1
ATOM 1571 C C . LYS A 1 206 ? 26.644 -27.004 -13.545 1.00 52.44 206 LYS A C 1
ATOM 1573 O O . LYS A 1 206 ? 26.809 -25.877 -13.093 1.00 52.44 206 LYS A O 1
ATOM 1578 N N . ASN A 1 207 ? 27.404 -28.055 -13.219 1.00 55.50 207 ASN A N 1
ATOM 1579 C CA . ASN A 1 207 ? 28.683 -27.991 -12.497 1.00 55.50 207 ASN A CA 1
ATOM 1580 C C . ASN A 1 207 ? 29.718 -27.197 -13.320 1.00 55.50 207 ASN A C 1
ATOM 1582 O O . ASN A 1 207 ? 30.727 -27.726 -13.788 1.00 55.50 207 ASN A O 1
ATOM 1586 N N . SER A 1 208 ? 29.439 -25.922 -13.550 1.00 62.00 208 SER A N 1
ATOM 1587 C CA . SER A 1 208 ? 30.375 -24.956 -14.089 1.00 62.00 208 SER A CA 1
ATOM 1588 C C . SER A 1 208 ? 31.417 -24.725 -13.007 1.00 62.00 208 SER A C 1
ATOM 1590 O O . SER A 1 208 ? 31.072 -24.551 -11.837 1.00 62.00 208 SER A O 1
ATOM 1592 N N . LYS A 1 209 ? 32.701 -24.755 -13.367 1.00 68.25 209 LYS A N 1
ATOM 1593 C CA . LYS A 1 209 ? 33.743 -24.391 -12.404 1.00 68.25 209 LYS A CA 1
ATOM 1594 C C . LYS A 1 209 ? 33.484 -22.950 -11.939 1.00 68.25 209 LYS A C 1
ATOM 1596 O O . LYS A 1 209 ? 33.222 -22.113 -12.805 1.00 68.25 209 LYS A O 1
ATOM 1601 N N . PRO A 1 210 ? 33.558 -22.661 -10.627 1.00 64.44 210 PRO A N 1
ATOM 1602 C CA . PRO A 1 210 ? 33.433 -21.302 -10.119 1.00 64.44 210 PRO A CA 1
ATOM 1603 C C . PRO A 1 210 ? 34.374 -20.372 -10.885 1.00 64.44 210 PRO A C 1
ATOM 1605 O O . PRO A 1 210 ? 35.554 -20.689 -11.058 1.00 64.44 210 PRO A O 1
ATOM 1608 N N . VAL A 1 211 ? 33.848 -19.247 -11.363 1.00 81.56 211 VAL A N 1
ATOM 1609 C CA . VAL A 1 211 ? 34.657 -18.198 -11.982 1.00 81.56 211 VAL A CA 1
ATOM 1610 C C . VAL A 1 211 ? 35.060 -17.227 -10.884 1.00 81.56 211 VAL A C 1
ATOM 1612 O O . VAL A 1 211 ? 34.212 -16.728 -10.149 1.00 81.56 211 VAL A O 1
ATOM 1615 N N . LEU A 1 212 ? 36.361 -16.972 -10.762 1.00 74.75 212 LEU A N 1
ATOM 1616 C CA . LEU A 1 212 ? 36.859 -15.908 -9.902 1.00 74.75 212 LEU A CA 1
ATOM 1617 C C . LEU A 1 212 ? 36.561 -14.571 -10.576 1.00 74.75 212 LEU A C 1
ATOM 1619 O O . LEU A 1 212 ? 37.104 -14.279 -11.641 1.00 74.75 212 LEU A O 1
ATOM 1623 N N . VAL A 1 213 ? 35.700 -13.775 -9.950 1.00 75.31 213 VAL A N 1
ATOM 1624 C CA . VAL A 1 213 ? 35.475 -12.382 -10.330 1.00 75.31 213 VAL A CA 1
ATOM 1625 C C . VAL A 1 213 ? 36.331 -11.517 -9.414 1.00 75.31 213 VAL A C 1
ATOM 1627 O O . VAL A 1 213 ? 36.260 -11.633 -8.191 1.00 75.31 213 VAL A O 1
ATOM 1630 N N . SER A 1 214 ? 37.178 -10.680 -10.006 1.00 68.25 214 SER A N 1
ATOM 1631 C CA . SER A 1 214 ? 38.015 -9.747 -9.258 1.00 68.25 214 SER A CA 1
ATOM 1632 C C . SER A 1 214 ? 37.140 -8.640 -8.679 1.00 68.25 214 SER A C 1
ATOM 1634 O O . SER A 1 214 ? 36.524 -7.893 -9.435 1.00 68.25 214 SER A O 1
ATOM 1636 N N . ILE A 1 215 ? 37.105 -8.514 -7.352 1.00 68.50 215 ILE A N 1
ATOM 1637 C CA . ILE A 1 215 ? 36.503 -7.348 -6.702 1.00 68.50 215 ILE A CA 1
ATOM 1638 C C . ILE A 1 215 ? 37.420 -6.151 -6.998 1.00 68.50 215 ILE A C 1
ATOM 1640 O O . ILE A 1 215 ? 38.607 -6.221 -6.658 1.00 68.50 215 ILE A O 1
ATOM 1644 N N . PRO A 1 216 ? 36.938 -5.078 -7.652 1.00 67.25 216 PRO A N 1
ATOM 1645 C CA . PRO A 1 216 ? 37.742 -3.882 -7.837 1.00 67.25 216 PRO A CA 1
ATOM 1646 C C . PRO A 1 216 ? 38.110 -3.327 -6.461 1.00 67.25 216 PRO A C 1
ATOM 1648 O O . PRO A 1 216 ? 37.250 -3.116 -5.607 1.00 67.25 216 PRO A O 1
ATOM 1651 N N . SER A 1 217 ? 39.409 -3.134 -6.232 1.00 61.59 217 SER A N 1
ATOM 1652 C CA . SER A 1 217 ? 39.892 -2.522 -5.000 1.00 61.59 217 SER A CA 1
ATOM 1653 C C . SER A 1 217 ? 39.358 -1.094 -4.979 1.00 61.59 217 SER A C 1
ATOM 1655 O O . SER A 1 217 ? 39.724 -0.297 -5.843 1.00 61.59 217 SER A O 1
ATOM 1657 N N . GLY A 1 218 ? 38.447 -0.797 -4.048 1.00 47.44 218 GLY A N 1
ATOM 1658 C CA . GLY A 1 218 ? 37.930 0.555 -3.858 1.00 47.44 218 GLY A CA 1
ATOM 1659 C C . GLY A 1 218 ? 39.088 1.551 -3.791 1.00 47.44 218 GLY A C 1
ATOM 1660 O O . GLY A 1 218 ? 40.156 1.226 -3.265 1.00 47.44 218 GLY A O 1
ATOM 1661 N N . SER A 1 219 ? 38.900 2.732 -4.380 1.00 51.84 219 SER A N 1
ATOM 1662 C CA . SER A 1 219 ? 39.921 3.779 -4.408 1.00 51.84 219 SER A CA 1
ATOM 1663 C C . SER A 1 219 ? 40.234 4.227 -2.981 1.00 51.84 219 SER A C 1
ATOM 1665 O O . SER A 1 219 ? 39.544 5.072 -2.417 1.00 51.84 219 SER A O 1
ATOM 1667 N N . ALA A 1 220 ? 41.270 3.644 -2.387 1.00 46.81 220 ALA A N 1
ATOM 1668 C CA . ALA A 1 220 ? 41.903 4.181 -1.200 1.00 46.81 220 ALA A CA 1
ATOM 1669 C C . ALA A 1 220 ? 42.725 5.395 -1.644 1.00 46.81 220 ALA A C 1
ATOM 1671 O O . ALA A 1 220 ? 43.890 5.264 -2.022 1.00 46.81 220 ALA A O 1
ATOM 1672 N N . GLU A 1 221 ? 42.115 6.581 -1.638 1.00 40.91 221 GLU A N 1
ATOM 1673 C CA . GLU A 1 221 ? 42.917 7.795 -1.532 1.00 40.91 221 GLU A CA 1
ATOM 1674 C C . GLU A 1 221 ? 43.693 7.714 -0.214 1.00 40.91 221 GLU A C 1
ATOM 1676 O O . GLU A 1 221 ? 43.132 7.579 0.873 1.00 40.91 221 GLU A O 1
ATOM 1681 N N . ALA A 1 222 ? 45.015 7.678 -0.357 1.00 37.16 222 ALA A N 1
ATOM 1682 C CA . ALA A 1 222 ? 45.958 7.424 0.710 1.00 37.16 222 ALA A CA 1
ATOM 1683 C C . ALA A 1 222 ? 45.930 8.551 1.748 1.00 37.16 222 ALA A C 1
ATOM 1685 O O . ALA A 1 222 ? 46.288 9.691 1.451 1.00 37.16 222 ALA A O 1
ATOM 1686 N N . VAL A 1 223 ? 45.599 8.210 2.992 1.00 40.22 223 VAL A N 1
ATOM 1687 C CA . VAL A 1 223 ? 46.079 8.977 4.142 1.00 40.22 223 VAL A CA 1
ATOM 1688 C C . VAL A 1 223 ? 47.515 8.514 4.379 1.00 40.22 223 VAL A C 1
ATOM 1690 O O . VAL A 1 223 ? 47.767 7.342 4.645 1.00 40.22 223 VAL A O 1
ATOM 1693 N N . SER A 1 224 ? 48.470 9.413 4.169 1.00 35.62 224 SER A N 1
ATOM 1694 C CA . SER A 1 224 ? 49.896 9.150 4.343 1.00 35.62 224 SER A CA 1
ATOM 1695 C C . SER A 1 224 ? 50.243 8.979 5.825 1.00 35.62 224 SER A C 1
ATOM 1697 O O . SER A 1 224 ? 50.189 9.955 6.574 1.00 35.62 224 SER A O 1
ATOM 1699 N N . ASP A 1 225 ? 50.636 7.766 6.217 1.00 33.78 225 ASP A N 1
ATOM 1700 C CA . ASP A 1 225 ? 51.282 7.476 7.500 1.00 33.78 225 ASP A CA 1
ATOM 1701 C C . ASP A 1 225 ? 52.787 7.771 7.423 1.00 33.78 225 ASP A C 1
ATOM 1703 O O . ASP A 1 225 ? 53.512 7.236 6.578 1.00 33.78 225 ASP A O 1
ATOM 1707 N N . GLU A 1 226 ? 53.263 8.614 8.338 1.00 34.75 226 GLU A N 1
ATOM 1708 C CA . GLU A 1 226 ? 54.678 8.862 8.584 1.00 34.75 226 GLU A CA 1
ATOM 1709 C C . GLU A 1 226 ? 55.171 7.969 9.737 1.00 34.75 226 GLU A C 1
ATOM 1711 O O . GLU A 1 226 ? 54.699 8.061 10.867 1.00 34.75 226 GLU A O 1
ATOM 1716 N N . SER A 1 227 ? 56.194 7.173 9.412 1.00 36.03 227 SER A N 1
ATOM 1717 C CA . SER A 1 227 ? 57.195 6.554 10.295 1.00 36.03 227 SER A CA 1
ATOM 1718 C C . SER A 1 227 ? 56.809 5.315 11.116 1.00 36.03 227 SER A C 1
ATOM 1720 O O . SER A 1 227 ? 56.317 5.371 12.239 1.00 36.03 227 SER A O 1
ATOM 1722 N N . ALA A 1 228 ? 57.212 4.169 10.562 1.00 34.66 228 ALA A N 1
ATOM 1723 C CA . ALA A 1 228 ? 57.467 2.929 11.279 1.00 34.66 228 ALA A CA 1
ATOM 1724 C C . ALA A 1 228 ? 58.788 3.007 12.065 1.00 34.66 228 ALA A C 1
ATOM 1726 O O . ALA A 1 228 ? 59.807 3.430 11.517 1.00 34.66 228 ALA A O 1
ATOM 1727 N N . GLU A 1 229 ? 58.803 2.478 13.290 1.00 31.53 229 GLU A N 1
ATOM 1728 C CA . GLU A 1 229 ? 60.034 2.038 13.945 1.00 31.53 229 GLU A CA 1
ATOM 1729 C C . GLU A 1 229 ? 59.870 0.597 14.455 1.00 31.53 229 GLU A C 1
ATOM 1731 O O . GLU A 1 229 ? 58.853 0.207 15.025 1.00 31.53 229 GLU A O 1
ATOM 1736 N N . SER A 1 230 ? 60.869 -0.209 14.108 1.00 39.75 230 SER A N 1
ATOM 1737 C CA . SER A 1 230 ? 60.960 -1.672 14.146 1.00 39.75 230 SER A CA 1
ATOM 1738 C C . SER A 1 230 ? 61.089 -2.280 15.545 1.00 39.75 230 SER A C 1
ATOM 1740 O O . SER A 1 230 ? 61.565 -1.588 16.436 1.00 39.75 230 SER A O 1
ATOM 1742 N N . VAL A 1 231 ? 60.846 -3.600 15.680 1.00 31.98 231 VAL A N 1
ATOM 1743 C CA . VAL A 1 231 ? 61.746 -4.617 16.308 1.00 31.98 231 VAL A CA 1
ATOM 1744 C C . VAL A 1 231 ? 61.068 -6.021 16.290 1.00 31.98 231 VAL A C 1
ATOM 1746 O O . VAL A 1 231 ? 59.847 -6.090 16.169 1.00 31.98 231 VAL A O 1
ATOM 1749 N N . PRO A 1 232 ? 61.830 -7.142 16.268 1.00 37.91 232 PRO A N 1
ATOM 1750 C CA . PRO A 1 232 ? 61.543 -8.317 15.438 1.00 37.91 232 PRO A CA 1
ATOM 1751 C C . PRO A 1 232 ? 60.914 -9.537 16.142 1.00 37.91 232 PRO A C 1
ATOM 1753 O O . PRO A 1 232 ? 60.832 -9.636 17.361 1.00 37.91 232 PRO A O 1
ATOM 1756 N N . THR A 1 233 ? 60.509 -10.479 15.286 1.00 31.97 233 THR A N 1
ATOM 1757 C CA . THR A 1 233 ? 59.826 -11.761 15.507 1.00 31.97 233 THR A CA 1
ATOM 1758 C C . THR A 1 233 ? 60.614 -12.780 16.340 1.00 31.97 233 THR A C 1
ATOM 1760 O O . THR A 1 233 ? 61.740 -13.126 15.988 1.00 31.97 233 THR A O 1
ATOM 1763 N N . GLU A 1 234 ? 59.959 -13.378 17.341 1.00 32.91 234 GLU A N 1
ATOM 1764 C CA . GLU A 1 234 ? 60.333 -14.683 17.900 1.00 32.91 234 GLU A CA 1
ATOM 1765 C C . GLU A 1 234 ? 59.155 -15.665 17.796 1.00 32.91 234 GLU A C 1
ATOM 1767 O O . GLU A 1 234 ? 58.018 -15.368 18.163 1.00 32.91 234 GLU A O 1
ATOM 1772 N N . THR A 1 235 ? 59.448 -16.840 17.242 1.00 30.81 235 THR A N 1
ATOM 1773 C CA . THR A 1 235 ? 58.518 -17.933 16.943 1.00 30.81 235 THR A CA 1
ATOM 1774 C C . THR A 1 235 ? 58.429 -18.896 18.124 1.00 30.81 235 THR A C 1
ATOM 1776 O O . THR A 1 235 ? 59.426 -19.539 18.435 1.00 30.81 235 THR A O 1
ATOM 1779 N N . THR A 1 236 ? 57.239 -19.114 18.696 1.00 28.11 236 THR A N 1
ATOM 1780 C CA . THR A 1 236 ? 56.877 -20.395 19.341 1.00 28.11 236 THR A CA 1
ATOM 1781 C C . THR A 1 236 ? 55.385 -20.712 19.164 1.00 28.11 236 THR A C 1
ATOM 1783 O O . THR A 1 236 ? 54.516 -19.864 19.344 1.00 28.11 236 THR A O 1
ATOM 1786 N N . THR A 1 237 ? 55.102 -21.949 18.752 1.00 30.25 237 THR A N 1
ATOM 1787 C CA . THR A 1 237 ? 53.775 -22.570 18.571 1.00 30.25 237 THR A CA 1
ATOM 1788 C C . THR A 1 237 ? 53.221 -23.134 19.906 1.00 30.25 237 THR A C 1
ATOM 1790 O O . THR A 1 237 ? 53.931 -23.109 20.911 1.00 30.25 237 THR A O 1
ATOM 1793 N N . PRO A 1 238 ? 51.953 -23.599 19.975 1.00 40.31 238 PRO A N 1
ATOM 1794 C CA . PRO A 1 238 ? 50.942 -23.103 20.908 1.00 40.31 238 PRO A CA 1
ATOM 1795 C C . PRO A 1 238 ? 50.773 -23.967 22.170 1.00 40.31 238 PRO A C 1
ATOM 1797 O O . PRO A 1 238 ? 51.008 -25.174 22.149 1.00 40.31 238 PRO A O 1
ATOM 1800 N N . SER A 1 239 ? 50.265 -23.363 23.248 1.00 30.84 239 SER A N 1
ATOM 1801 C CA . SER A 1 239 ? 49.784 -24.080 24.434 1.00 30.84 239 SER A CA 1
ATOM 1802 C C . SER A 1 239 ? 48.369 -23.624 24.799 1.00 30.84 239 SER A C 1
ATOM 1804 O O . SER A 1 239 ? 48.030 -22.448 24.707 1.00 30.84 239 SER A O 1
ATOM 1806 N N . SER A 1 240 ? 47.554 -24.613 25.142 1.00 36.59 240 SER A N 1
ATOM 1807 C CA . SER A 1 240 ? 46.105 -24.639 25.352 1.00 36.59 240 SER A CA 1
ATOM 1808 C C . SER A 1 240 ? 45.529 -23.602 26.327 1.00 36.59 240 SER A C 1
ATOM 1810 O O . SER A 1 240 ? 46.149 -23.249 27.328 1.00 36.59 240 SER A O 1
ATOM 1812 N N . ALA A 1 241 ? 44.286 -23.200 26.040 1.00 41.00 241 ALA A N 1
ATOM 1813 C CA . ALA A 1 241 ? 43.422 -22.341 26.850 1.00 41.00 241 ALA A CA 1
ATOM 1814 C C . ALA A 1 241 ? 43.171 -22.873 28.275 1.00 41.00 241 ALA A C 1
ATOM 1816 O O . ALA A 1 241 ? 43.133 -24.092 28.466 1.00 41.00 241 ALA A O 1
ATOM 1817 N N . PRO A 1 242 ? 42.865 -21.986 29.241 1.00 35.16 242 PRO A N 1
ATOM 1818 C CA . PRO A 1 242 ? 42.102 -22.366 30.415 1.00 35.16 242 PRO A CA 1
ATOM 1819 C C . PRO A 1 242 ? 40.729 -21.682 30.480 1.00 35.16 242 PRO A C 1
ATOM 1821 O O . PRO A 1 242 ? 40.547 -20.502 30.182 1.00 35.16 242 PRO A O 1
ATOM 1824 N N . GLU A 1 243 ? 39.789 -22.514 30.902 1.00 30.22 243 GLU A N 1
ATOM 1825 C CA . GLU A 1 243 ? 38.392 -22.287 31.238 1.00 30.22 243 GLU A CA 1
ATOM 1826 C C . GLU A 1 243 ? 38.229 -21.509 32.562 1.00 30.22 243 GLU A C 1
ATOM 1828 O O . GLU A 1 243 ? 39.151 -21.407 33.374 1.00 30.22 243 GLU A O 1
ATOM 1833 N N . ALA A 1 244 ? 37.036 -20.941 32.741 1.00 37.09 244 ALA A N 1
ATOM 1834 C CA . ALA A 1 244 ? 36.619 -20.047 33.816 1.00 37.09 244 ALA A CA 1
ATOM 1835 C C . ALA A 1 244 ? 36.749 -20.630 35.238 1.00 37.09 244 ALA A C 1
ATOM 1837 O O . ALA A 1 244 ? 36.547 -21.822 35.460 1.00 37.09 244 ALA A O 1
ATOM 1838 N N . ALA A 1 245 ? 36.993 -19.755 36.223 1.00 30.39 245 ALA A N 1
ATOM 1839 C CA . ALA A 1 245 ? 36.969 -20.096 37.645 1.00 30.39 245 ALA A CA 1
ATOM 1840 C C . ALA A 1 245 ? 35.990 -19.209 38.435 1.00 30.39 245 ALA A C 1
ATOM 1842 O O . ALA A 1 245 ? 36.077 -17.980 38.432 1.00 30.39 245 ALA A O 1
ATOM 1843 N N . GLU A 1 246 ? 35.076 -19.892 39.124 1.00 30.30 246 GLU A N 1
ATOM 1844 C CA . GLU A 1 246 ? 34.110 -19.417 40.115 1.00 30.30 246 GLU A CA 1
ATOM 1845 C C . GLU A 1 246 ? 34.772 -18.779 41.352 1.00 30.30 246 GLU A C 1
ATOM 1847 O O . GLU A 1 246 ? 35.815 -19.233 41.827 1.00 30.30 246 GLU A O 1
ATOM 1852 N N . ALA A 1 247 ? 34.098 -17.797 41.964 1.00 33.00 247 ALA A N 1
ATOM 1853 C CA . ALA A 1 247 ? 34.424 -17.288 43.298 1.00 33.00 247 ALA A CA 1
ATOM 1854 C C . ALA A 1 247 ? 33.360 -17.720 44.327 1.00 33.00 247 ALA A C 1
ATOM 1856 O O . ALA A 1 247 ? 32.157 -17.549 44.134 1.00 33.00 247 ALA A O 1
ATOM 1857 N N . ASN A 1 248 ? 33.837 -18.299 45.430 1.00 31.34 248 ASN A N 1
ATOM 1858 C CA . ASN A 1 248 ? 33.084 -19.087 46.404 1.00 31.34 248 ASN A CA 1
ATOM 1859 C C . ASN A 1 248 ? 32.647 -18.269 47.649 1.00 31.34 248 ASN A C 1
ATOM 1861 O O . ASN A 1 248 ? 33.329 -17.339 48.074 1.00 31.34 248 ASN A O 1
ATOM 1865 N N . LYS A 1 249 ? 31.511 -18.661 48.249 1.00 33.09 249 LYS A N 1
ATOM 1866 C CA . LYS A 1 249 ? 30.783 -18.063 49.402 1.00 33.09 249 LYS A CA 1
ATOM 1867 C C . LYS A 1 249 ? 31.467 -18.241 50.770 1.00 33.09 249 LYS A C 1
ATOM 1869 O O . LYS A 1 249 ? 32.044 -19.305 50.982 1.00 33.09 249 LYS A O 1
ATOM 1874 N N . LYS A 1 250 ? 31.160 -17.355 51.756 1.00 29.67 250 LYS A N 1
ATOM 1875 C CA . LYS A 1 250 ? 30.592 -17.697 53.108 1.00 29.67 250 LYS A CA 1
ATOM 1876 C C . LYS A 1 250 ? 30.260 -16.467 54.026 1.00 29.67 250 LYS A C 1
ATOM 1878 O O . LYS A 1 250 ? 30.583 -15.363 53.614 1.00 29.67 250 LYS A O 1
ATOM 1883 N N . PRO A 1 251 ? 29.533 -16.596 55.179 1.00 43.44 251 PRO A N 1
ATOM 1884 C CA . PRO A 1 251 ? 28.174 -16.021 55.349 1.00 43.44 251 PRO A CA 1
ATOM 1885 C C . PRO A 1 251 ? 27.905 -15.202 56.652 1.00 43.44 251 PRO A C 1
ATOM 1887 O O . PRO A 1 251 ? 28.629 -15.357 57.627 1.00 43.44 251 PRO A O 1
ATOM 1890 N N . SER A 1 252 ? 26.787 -14.454 56.730 1.00 30.94 252 SER A N 1
ATOM 1891 C CA . SER A 1 252 ? 25.989 -14.181 57.964 1.00 30.94 252 SER A CA 1
ATOM 1892 C C . SER A 1 252 ? 24.730 -13.336 57.636 1.00 30.94 252 SER A C 1
ATOM 1894 O O . SER A 1 252 ? 24.817 -12.322 56.961 1.00 30.94 252 SER A O 1
ATOM 1896 N N . GLN A 1 253 ? 23.519 -13.892 57.789 1.00 34.31 253 GLN A N 1
ATOM 1897 C CA . GLN A 1 253 ? 22.515 -13.648 58.851 1.00 34.31 253 GLN A CA 1
ATOM 1898 C C . GLN A 1 253 ? 21.912 -12.224 58.951 1.00 34.31 253 GLN A C 1
ATOM 1900 O O . GLN A 1 253 ? 22.514 -11.362 59.576 1.00 34.31 253 GLN A O 1
ATOM 1905 N N . LEU A 1 254 ? 20.675 -12.041 58.444 1.00 32.97 254 LEU A N 1
ATOM 1906 C CA . LEU A 1 254 ? 19.477 -11.494 59.137 1.00 32.97 254 LEU A CA 1
ATOM 1907 C C . LEU A 1 254 ? 18.257 -11.416 58.170 1.00 32.97 254 LEU A C 1
ATOM 1909 O O . LEU A 1 254 ? 18.415 -11.156 56.983 1.00 32.97 254 LEU A O 1
ATOM 1913 N N . LEU A 1 255 ? 17.064 -11.738 58.693 1.00 30.78 255 LEU A N 1
ATOM 1914 C CA . LEU A 1 255 ? 15.750 -11.991 58.041 1.00 30.78 255 LEU A CA 1
ATOM 1915 C C . LEU A 1 255 ? 14.921 -10.676 57.807 1.00 30.78 255 LEU A C 1
ATOM 1917 O O . LEU A 1 255 ? 15.440 -9.611 58.134 1.00 30.78 255 LEU A O 1
ATOM 1921 N N . PRO A 1 256 ? 13.664 -10.680 57.275 1.00 43.84 256 PRO A N 1
ATOM 1922 C CA . PRO A 1 256 ? 13.144 -9.690 56.326 1.00 43.84 256 PRO A CA 1
ATOM 1923 C C . PRO A 1 256 ? 11.993 -8.851 56.943 1.00 43.84 256 PRO A C 1
ATOM 1925 O O . PRO A 1 256 ? 11.456 -9.194 57.987 1.00 43.84 256 PRO A O 1
ATOM 1928 N N . LEU A 1 257 ? 11.569 -7.763 56.304 1.00 30.80 257 LEU A N 1
ATOM 1929 C CA . LEU A 1 257 ? 10.321 -7.010 56.568 1.00 30.80 257 LEU A CA 1
ATOM 1930 C C . LEU A 1 257 ? 10.247 -5.987 55.404 1.00 30.80 257 LEU A C 1
ATOM 1932 O O . LEU A 1 257 ? 11.275 -5.413 55.073 1.00 30.80 257 LEU A O 1
ATOM 1936 N N . LEU A 1 258 ? 9.166 -5.684 54.685 1.00 30.91 258 LEU A N 1
ATOM 1937 C CA . LEU A 1 258 ? 7.732 -5.758 54.937 1.00 30.91 258 LEU A CA 1
ATOM 1938 C C . LEU A 1 258 ? 7.019 -5.645 53.576 1.00 30.91 258 LEU A C 1
ATOM 1940 O O . LEU A 1 258 ? 7.272 -4.718 52.808 1.00 30.91 258 LEU A O 1
ATOM 1944 N N . ILE A 1 259 ? 6.103 -6.572 53.313 1.00 34.97 259 ILE A N 1
ATOM 1945 C CA . ILE A 1 259 ? 5.008 -6.415 52.355 1.00 34.97 259 ILE A CA 1
ATOM 1946 C C . ILE A 1 259 ? 3.945 -5.523 53.010 1.00 34.97 259 ILE A C 1
ATOM 1948 O O . ILE A 1 259 ? 3.546 -5.789 54.141 1.00 34.97 259 ILE A O 1
ATOM 1952 N N . GLY A 1 260 ? 3.435 -4.538 52.265 1.00 29.30 260 GLY A N 1
ATOM 1953 C CA . GLY A 1 260 ? 2.089 -3.990 52.456 1.00 29.30 260 GLY A CA 1
ATOM 1954 C C . GLY A 1 260 ? 2.007 -2.541 52.936 1.00 29.30 260 GLY A C 1
ATOM 1955 O O . GLY A 1 260 ? 2.123 -2.296 54.128 1.00 29.30 260 GLY A O 1
ATOM 1956 N N . LEU A 1 261 ? 1.679 -1.616 52.019 1.00 31.98 261 LEU A N 1
ATOM 1957 C CA . LEU A 1 261 ? 0.642 -0.593 52.235 1.00 31.98 261 LEU A CA 1
ATOM 1958 C C . LEU A 1 261 ? 0.324 0.169 50.929 1.00 31.98 261 LEU A C 1
ATOM 1960 O O . LEU A 1 261 ? 0.909 1.205 50.649 1.00 31.98 261 LEU A O 1
ATOM 1964 N N . LEU A 1 262 ? -0.633 -0.316 50.135 1.00 34.28 262 LEU A N 1
ATOM 1965 C CA . LEU A 1 262 ? -1.402 0.523 49.196 1.00 34.28 262 LEU A CA 1
ATOM 1966 C C . LEU A 1 262 ? -2.821 -0.051 49.063 1.00 34.28 262 LEU A C 1
ATOM 1968 O O . LEU A 1 262 ? -3.306 -0.414 48.000 1.00 34.28 262 LEU A O 1
ATOM 1972 N N . LEU A 1 263 ? -3.472 -0.172 50.221 1.00 41.44 263 LEU A N 1
ATOM 1973 C CA . LEU A 1 263 ? -4.880 -0.540 50.370 1.00 41.44 263 LEU A CA 1
ATOM 1974 C C . LEU A 1 263 ? -5.508 0.345 51.458 1.00 41.44 263 LEU A C 1
ATOM 1976 O O . LEU A 1 263 ? -6.072 -0.138 52.426 1.00 41.44 263 LEU A O 1
ATOM 1980 N N . MET A 1 264 ? -5.354 1.666 51.317 1.00 39.62 264 MET A N 1
ATOM 1981 C CA . MET A 1 264 ? -6.053 2.689 52.112 1.00 39.62 264 MET A CA 1
ATOM 1982 C C . MET A 1 264 ? -6.351 3.917 51.237 1.00 39.62 264 MET A C 1
ATOM 1984 O O . MET A 1 264 ? -5.851 5.011 51.467 1.00 39.62 264 MET A O 1
ATOM 1988 N N . GLY A 1 265 ? -7.161 3.712 50.196 1.00 38.34 265 GLY A N 1
ATOM 1989 C CA . GLY A 1 265 ? -7.753 4.792 49.392 1.00 38.34 265 GLY A CA 1
ATOM 1990 C C . GLY A 1 265 ? -9.205 4.539 48.963 1.00 38.34 265 GLY A C 1
ATOM 1991 O O . GLY A 1 265 ? -9.796 5.383 48.304 1.00 38.34 265 GLY A O 1
ATOM 1992 N N . GLY A 1 266 ? -9.797 3.396 49.338 1.00 39.47 266 GLY A N 1
ATOM 1993 C CA . GLY A 1 266 ? -11.057 2.907 48.758 1.00 39.47 266 GLY A CA 1
ATOM 1994 C C . GLY A 1 266 ? -12.200 2.614 49.735 1.00 39.47 266 GLY A C 1
ATOM 1995 O O . GLY A 1 266 ? -13.133 1.923 49.349 1.00 39.47 266 GLY A O 1
ATOM 1996 N N . ILE A 1 267 ? -12.156 3.089 50.989 1.00 43.19 267 ILE A N 1
ATOM 1997 C CA . ILE A 1 267 ? -13.222 2.821 51.989 1.00 43.19 267 ILE A CA 1
ATOM 1998 C C . ILE A 1 267 ? -13.898 4.108 52.517 1.00 43.19 267 ILE A C 1
ATOM 2000 O O . ILE A 1 267 ? -14.826 4.051 53.316 1.00 43.19 267 ILE A O 1
ATOM 2004 N N . ALA A 1 268 ? -13.548 5.292 52.002 1.00 40.62 268 ALA A N 1
ATOM 2005 C CA . ALA A 1 268 ? -14.204 6.548 52.400 1.00 40.62 268 ALA A CA 1
ATOM 2006 C C . ALA A 1 268 ? -15.357 7.006 51.477 1.00 40.62 268 ALA A C 1
ATOM 2008 O O . ALA A 1 268 ? -15.986 8.022 51.753 1.00 40.62 268 ALA A O 1
ATOM 2009 N N . ILE A 1 269 ? -15.684 6.269 50.406 1.00 43.75 269 ILE A N 1
ATOM 2010 C CA . ILE A 1 269 ? -16.734 6.652 49.438 1.00 43.75 269 ILE A CA 1
ATOM 2011 C C . ILE A 1 269 ? -17.700 5.478 49.208 1.00 43.75 269 ILE A C 1
ATOM 2013 O O . ILE A 1 269 ? -17.901 5.025 48.089 1.00 43.75 269 ILE A O 1
ATOM 2017 N N . LEU A 1 270 ? -18.289 4.924 50.275 1.00 39.16 270 LEU A N 1
ATOM 2018 C CA . LEU A 1 270 ? -19.446 4.020 50.135 1.00 39.16 270 LEU A CA 1
ATOM 2019 C C . LEU A 1 270 ? -20.379 3.983 51.364 1.00 39.16 270 LEU A C 1
ATOM 2021 O O . LEU A 1 270 ? -21.047 2.983 51.603 1.00 39.16 270 LEU A O 1
ATOM 2025 N N . MET A 1 271 ? -20.458 5.069 52.145 1.00 44.25 271 MET A N 1
ATOM 2026 C CA . MET A 1 271 ? -21.451 5.207 53.233 1.00 44.25 271 MET A CA 1
ATOM 2027 C C . MET A 1 271 ? -22.183 6.561 53.264 1.00 44.25 271 MET A C 1
ATOM 2029 O O . MET A 1 271 ? -22.725 6.964 54.286 1.00 44.25 271 MET A O 1
ATOM 2033 N N . MET A 1 272 ? -22.289 7.240 52.119 1.00 46.84 272 MET A N 1
ATOM 2034 C CA . MET A 1 272 ? -23.169 8.405 51.942 1.00 46.84 272 MET A CA 1
ATOM 2035 C C . MET A 1 272 ? -23.961 8.294 50.635 1.00 46.84 272 MET A C 1
ATOM 2037 O O . MET A 1 272 ? -23.807 9.100 49.725 1.00 46.84 272 MET A O 1
ATOM 2041 N N . ARG A 1 273 ? -24.795 7.252 50.510 1.00 46.19 273 ARG A N 1
ATOM 2042 C CA . ARG A 1 273 ? -25.868 7.220 49.499 1.00 46.19 273 ARG A CA 1
ATOM 2043 C C . ARG A 1 273 ? -26.961 6.192 49.821 1.00 46.19 273 ARG A C 1
ATOM 2045 O O . ARG A 1 273 ? -27.204 5.267 49.058 1.00 46.19 273 ARG A O 1
ATOM 2052 N N . ARG A 1 274 ? -27.611 6.350 50.977 1.00 47.41 274 ARG A N 1
ATOM 2053 C CA . ARG A 1 274 ? -28.974 5.848 51.231 1.00 47.41 274 ARG A CA 1
ATOM 2054 C C . ARG A 1 274 ? -29.718 6.838 52.130 1.00 47.41 274 ARG A C 1
ATOM 2056 O O . ARG A 1 274 ? -29.702 6.711 53.350 1.00 47.41 274 ARG A O 1
ATOM 2063 N N . ALA A 1 275 ? -30.316 7.826 51.477 1.00 47.44 275 ALA A N 1
ATOM 2064 C CA . ALA A 1 275 ? -31.575 8.464 51.836 1.00 47.44 275 ALA A CA 1
ATOM 2065 C C . ALA A 1 275 ? -32.416 8.461 50.554 1.00 47.44 275 ALA A C 1
ATOM 2067 O O . ALA A 1 275 ? -31.794 8.646 49.479 1.00 47.44 275 ALA A O 1
#

Foldseek 3Di:
DDDVVVVDPDDLDDDDPDDVRVCLLADFPVLVVQVVCQQLAELWEKEKEALPPPVQSVVLVVQLVVLLVVLLVPDDADDQDPDPVSDDDFGHPHGHDYHYDYDYLPDPSCSSVSSVLCVQDPCSVVDSWIWIWIAHDQGFTANTQTRVSSHSVNSSVVSNVSRYDDPPVDPVPPHGDHGHHPDDPCVSRVVCPPVVVVVVVVDVPDPDPDDDDDDPDPDPPDPDDDDDDDDDDDDDDDDDDDDDDDDDDDDDDDDDDDDDDDPPDPPPPDPPPDD

pLDDT: mean 75.54, std 23.78, range [28.11, 98.81]

Radius of gyration: 29.57 Å; chains: 1; bounding box: 93×47×82 Å

Sequence (275 aa):
QFPEALGIERPIWHGNLEEEPLRILVHSDVRRELLERLTDGQTAVWVLLESGDAAQDEAALTTLTDELLATQATLELPELTDSPEDALLDGPNLRIEFSILRLRRDDPAEQALISLLLAAEEDLVDLNEPMVFPVFGRGRAMLPLVGPGISASNIKGSAAFLAGACSCQVKELNPGFDLLFDADWQDILGWADSPEVAMANQGLGKNSKPVLVSIPSGSAEAVSDESAESVPTETTTPSSAPEAAEANKKPSQLLPLLIGLLLMGGIAILMMRRA